Protein AF-A0A4Q2U3U6-F1 (afdb_monomer_lite)

Sequence 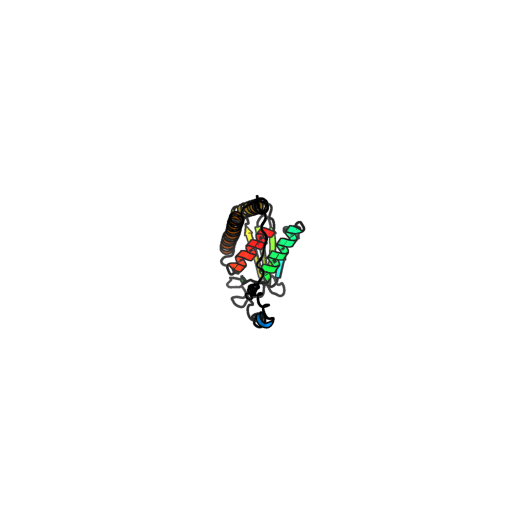(201 aa):
MRRGRAGGAGPGRGGARRSRRARRPRPLGRDALEGLTPVAGERRRLVAVTLDEGSIGRGNPDQEHERRIAIYDLVEENSFGLSGRDGPGPDGGPYRLAIGLQEGKLVFSVADEAGAPLMSHLLSLQPFRSVLKDYLMLCDTYYRAIRTASPSLIEAIDMGRRGLHDEGAALLGERLRGKVEADPGTLRRLFTLMTALHYKG

Foldseek 3Di:
DDDDDDDDDDDDDDDDPPPPDDPDPDPPDPCVCVPPDPPPAQFQAAQEEEEDCVALPDDDPVLVVLLVVLRVQLNVDWGKDFFDPPGPPPRHHDKHWYWGDDPQWIWTWIDHPVRHTDDIDTHHCVVVVVLLVVLVVLVVVLVVQVVPHDPVVNVVSVVVNVVSLQVQLVVQCVRCPNTMDIDSSSSSSVSSSVSSSVDPD

InterPro domains:
  IPR008321 Uncharacterised conserved protein UCP032146 [MF_00678] (43-200)
  IPR008321 Uncharacterised conserved protein UCP032146 [NF002769] (41-201)
  IPR008321 Uncharacterised conserved protein UCP032146 [PF06793] (44-200)

Structure (mmCIF, N/CA/C/O backbone):
data_AF-A0A4Q2U3U6-F1
#
_entry.id   AF-A0A4Q2U3U6-F1
#
loop_
_atom_site.group_PDB
_atom_site.id
_atom_site.type_symbol
_atom_site.label_atom_id
_atom_site.label_alt_id
_atom_site.label_comp_id
_atom_site.label_asym_id
_atom_site.label_entity_id
_atom_site.label_seq_id
_atom_site.pdbx_PDB_ins_code
_atom_site.Cartn_x
_atom_site.Cartn_y
_atom_site.Cartn_z
_atom_site.occupancy
_atom_site.B_iso_or_equiv
_atom_site.auth_seq_id
_atom_site.auth_comp_id
_atom_site.auth_asym_id
_atom_site.auth_atom_id
_atom_site.pdbx_PDB_model_num
ATOM 1 N N . MET A 1 1 ? 35.768 -41.443 -77.772 1.00 47.16 1 MET A N 1
ATOM 2 C CA . MET A 1 1 ? 36.007 -42.477 -76.741 1.00 47.16 1 MET A CA 1
ATOM 3 C C . MET A 1 1 ? 34.739 -42.649 -75.896 1.00 47.16 1 MET A C 1
ATOM 5 O O . MET A 1 1 ? 34.252 -41.656 -75.387 1.00 47.16 1 MET A O 1
ATOM 9 N N . ARG A 1 2 ? 34.181 -43.879 -75.894 1.00 43.81 2 ARG A N 1
ATOM 10 C CA . ARG A 1 2 ? 33.339 -44.608 -74.892 1.00 43.81 2 ARG A CA 1
ATOM 11 C C . ARG A 1 2 ? 32.534 -43.754 -73.880 1.00 43.81 2 ARG A C 1
ATOM 13 O O . ARG A 1 2 ? 33.143 -43.025 -73.119 1.00 43.81 2 ARG A O 1
ATOM 20 N N . ARG A 1 3 ? 31.189 -43.715 -73.816 1.00 45.81 3 ARG A N 1
ATOM 21 C CA . ARG A 1 3 ? 30.123 -44.733 -73.557 1.00 45.81 3 ARG A CA 1
ATOM 22 C C . ARG A 1 3 ? 30.321 -45.660 -72.334 1.00 45.81 3 ARG A C 1
ATOM 24 O O . ARG A 1 3 ? 31.205 -46.506 -72.360 1.00 45.81 3 ARG A O 1
ATOM 31 N N . GLY A 1 4 ? 29.366 -45.573 -71.391 1.00 41.19 4 GLY A N 1
ATOM 32 C CA . GLY A 1 4 ? 28.940 -46.557 -70.365 1.00 41.19 4 GLY A CA 1
ATOM 33 C C . GLY A 1 4 ? 28.106 -45.833 -69.283 1.00 41.19 4 GLY A C 1
ATOM 34 O O . GLY A 1 4 ? 28.649 -44.944 -68.648 1.00 41.19 4 GLY A O 1
ATOM 35 N N . ARG A 1 5 ? 26.762 -45.929 -69.166 1.00 47.19 5 ARG A N 1
ATOM 36 C CA . ARG A 1 5 ? 25.893 -47.047 -68.690 1.00 47.19 5 ARG A CA 1
ATOM 37 C C . ARG A 1 5 ? 26.494 -47.783 -67.481 1.00 47.19 5 ARG A C 1
ATOM 39 O O . ARG A 1 5 ? 27.665 -48.108 -67.535 1.00 47.19 5 ARG A O 1
ATOM 46 N N . ALA A 1 6 ? 25.786 -48.216 -66.440 1.00 43.44 6 ALA A N 1
ATOM 47 C CA . ALA A 1 6 ? 24.431 -48.070 -65.899 1.00 43.44 6 ALA A CA 1
ATOM 48 C C . ALA A 1 6 ? 24.395 -48.971 -64.637 1.00 43.44 6 ALA A C 1
ATOM 50 O O . ALA A 1 6 ? 25.111 -49.968 -64.610 1.00 43.44 6 ALA A O 1
ATOM 51 N N . GLY A 1 7 ? 23.481 -48.725 -63.692 1.00 35.34 7 GLY A N 1
ATOM 52 C CA . GLY A 1 7 ? 22.821 -49.817 -62.961 1.00 35.34 7 GLY A CA 1
ATOM 53 C C . GLY A 1 7 ? 23.095 -49.932 -61.460 1.00 35.34 7 GLY A C 1
ATOM 54 O O . GLY A 1 7 ? 24.236 -49.968 -61.019 1.00 35.34 7 GLY A O 1
ATOM 55 N N . GLY A 1 8 ? 22.003 -50.069 -60.699 1.00 37.50 8 GLY A N 1
ATOM 56 C CA . GLY A 1 8 ? 22.036 -50.577 -59.327 1.00 37.50 8 GLY A CA 1
ATOM 57 C C . GLY A 1 8 ? 20.954 -50.019 -58.405 1.00 37.50 8 GLY A C 1
ATOM 58 O O . GLY A 1 8 ? 21.258 -49.237 -57.514 1.00 37.50 8 GLY A O 1
ATOM 59 N N . ALA A 1 9 ? 19.701 -50.433 -58.607 1.00 40.44 9 ALA A N 1
ATOM 60 C CA . ALA A 1 9 ? 18.612 -50.266 -57.644 1.00 40.44 9 ALA A CA 1
ATOM 61 C C . ALA A 1 9 ? 18.509 -51.513 -56.744 1.00 40.44 9 ALA A C 1
ATOM 63 O O . ALA A 1 9 ? 18.629 -52.631 -57.242 1.00 40.44 9 ALA A O 1
ATOM 64 N N . GLY A 1 10 ? 18.223 -51.336 -55.450 1.00 40.88 10 GLY A N 1
ATOM 65 C CA . GLY A 1 10 ? 17.797 -52.422 -54.557 1.00 40.88 10 GLY A CA 1
ATOM 66 C C . GLY A 1 10 ? 17.692 -51.992 -53.084 1.00 40.88 10 GLY A C 1
ATOM 67 O O . GLY A 1 10 ? 18.535 -51.223 -52.636 1.00 40.88 10 GLY A O 1
ATOM 68 N N . PRO A 1 11 ? 16.660 -52.415 -52.324 1.00 48.62 11 PRO A N 1
ATOM 69 C CA . PRO A 1 11 ? 16.068 -51.593 -51.270 1.00 48.62 11 PRO A CA 1
ATOM 70 C C . PRO A 1 11 ? 16.496 -52.003 -49.850 1.00 48.62 11 PRO A C 1
ATOM 72 O O . PRO A 1 11 ? 16.298 -53.139 -49.424 1.00 48.62 11 PRO A O 1
ATOM 75 N N . GLY A 1 12 ? 17.015 -51.043 -49.082 1.00 40.75 12 GLY A N 1
ATOM 76 C CA . GLY A 1 12 ? 17.332 -51.193 -47.660 1.00 40.75 12 GLY A CA 1
ATOM 77 C C . GLY A 1 12 ? 16.214 -50.650 -46.776 1.00 40.75 12 GLY A C 1
ATOM 78 O O . GLY A 1 12 ? 16.044 -49.443 -46.632 1.00 40.75 12 GLY A O 1
ATOM 79 N N . ARG A 1 13 ? 15.434 -51.564 -46.203 1.00 44.72 13 ARG A N 1
ATOM 80 C CA . ARG A 1 13 ? 14.374 -51.317 -45.223 1.00 44.72 13 ARG A CA 1
ATOM 81 C C . ARG A 1 13 ? 14.932 -50.753 -43.911 1.00 44.72 13 ARG A C 1
ATOM 83 O O . ARG A 1 13 ? 15.988 -51.172 -43.457 1.00 44.72 13 ARG A O 1
ATOM 90 N N . GLY A 1 14 ? 14.092 -49.978 -43.224 1.00 39.34 14 GLY A N 1
ATOM 91 C CA . GLY A 1 14 ? 14.012 -50.019 -41.762 1.00 39.34 14 GLY A CA 1
ATOM 92 C C . GLY A 1 14 ? 14.624 -48.827 -41.038 1.00 39.34 14 GLY A C 1
ATOM 93 O O . GLY A 1 14 ? 15.834 -48.715 -40.897 1.00 39.34 14 GLY A O 1
ATOM 94 N N . GLY A 1 15 ? 13.761 -47.976 -40.484 1.00 37.31 15 GLY A N 1
ATOM 95 C CA . GLY A 1 15 ? 14.183 -46.998 -39.487 1.00 37.31 15 GLY A CA 1
ATOM 96 C C . GLY A 1 15 ? 13.335 -45.741 -39.467 1.00 37.31 15 GLY A C 1
ATOM 97 O O . GLY A 1 15 ? 13.864 -44.645 -39.614 1.00 37.31 15 GLY A O 1
ATOM 98 N N . ALA A 1 16 ? 12.021 -45.883 -39.272 1.00 42.53 16 ALA A N 1
ATOM 99 C CA . ALA A 1 16 ? 11.172 -44.766 -38.886 1.00 42.53 16 ALA A CA 1
ATOM 100 C C . ALA A 1 16 ? 11.722 -44.161 -37.581 1.00 42.53 16 ALA A C 1
ATOM 102 O O . ALA A 1 16 ? 11.468 -44.671 -36.487 1.00 42.53 16 ALA A O 1
ATOM 103 N N . ARG A 1 17 ? 12.503 -43.080 -37.686 1.00 44.38 17 ARG A N 1
ATOM 104 C CA . ARG A 1 17 ? 12.865 -42.249 -36.537 1.00 44.38 17 ARG A CA 1
ATOM 105 C C . ARG A 1 17 ? 11.593 -41.555 -36.083 1.00 44.38 17 ARG A C 1
ATOM 107 O O . ARG A 1 17 ? 11.204 -40.511 -36.594 1.00 44.38 17 ARG A O 1
ATOM 114 N N . ARG A 1 18 ? 10.918 -42.208 -35.136 1.00 46.69 18 ARG A N 1
ATOM 115 C CA . ARG A 1 18 ? 9.801 -41.655 -34.382 1.00 46.69 18 ARG A CA 1
ATOM 116 C C . ARG A 1 18 ? 10.226 -40.295 -33.846 1.00 46.69 18 ARG A C 1
ATOM 118 O O . ARG A 1 18 ? 11.137 -40.188 -33.026 1.00 46.69 18 ARG A O 1
ATOM 125 N N . SER A 1 19 ? 9.531 -39.276 -34.329 1.00 45.03 19 SER A N 1
ATOM 126 C CA . SER A 1 19 ? 9.405 -37.969 -33.711 1.00 45.03 19 SER A CA 1
ATOM 127 C C . SER A 1 19 ? 9.340 -38.125 -32.190 1.00 45.03 19 SER A C 1
ATOM 129 O O . SER A 1 19 ? 8.378 -38.701 -31.668 1.00 45.03 19 SER A O 1
ATOM 131 N N . ARG A 1 20 ? 10.335 -37.607 -31.465 1.00 47.03 20 ARG A N 1
ATOM 132 C CA . ARG A 1 20 ? 10.171 -37.311 -30.041 1.00 47.03 20 ARG A CA 1
ATOM 133 C C . ARG A 1 20 ? 9.167 -36.165 -29.958 1.00 47.03 20 ARG A C 1
ATOM 135 O O . ARG A 1 20 ? 9.541 -35.000 -29.957 1.00 47.03 20 ARG A O 1
ATOM 142 N N . ARG A 1 21 ? 7.874 -36.505 -29.965 1.00 45.66 21 ARG A N 1
ATOM 143 C CA . ARG A 1 21 ? 6.816 -35.585 -29.551 1.00 45.66 21 ARG A CA 1
ATOM 144 C C . ARG A 1 21 ? 7.176 -35.137 -28.141 1.00 45.66 21 ARG A C 1
ATOM 146 O O . ARG A 1 21 ? 7.268 -35.972 -27.241 1.00 45.66 21 ARG A O 1
ATOM 153 N N . ALA A 1 22 ? 7.400 -33.837 -27.978 1.00 46.62 22 ALA A N 1
ATOM 154 C CA . ALA A 1 22 ? 7.427 -33.203 -26.675 1.00 46.62 22 ALA A CA 1
ATOM 155 C C . ALA A 1 22 ? 6.190 -33.678 -25.902 1.00 46.62 22 ALA A C 1
ATOM 157 O O . ALA A 1 22 ? 5.067 -33.642 -26.419 1.00 46.62 22 ALA A O 1
ATOM 158 N N . ARG A 1 23 ? 6.412 -34.219 -24.701 1.00 44.09 23 ARG A N 1
ATOM 159 C CA . ARG A 1 23 ? 5.329 -34.607 -23.802 1.00 44.09 23 ARG A CA 1
ATOM 160 C C . ARG A 1 23 ? 4.494 -33.354 -23.563 1.00 44.09 23 ARG A C 1
ATOM 162 O O . ARG A 1 23 ? 5.003 -32.381 -23.016 1.00 44.09 23 ARG A O 1
ATOM 169 N N . ARG A 1 24 ? 3.238 -33.366 -24.017 1.00 45.91 24 ARG A N 1
ATOM 170 C CA . ARG A 1 24 ? 2.271 -32.335 -23.640 1.00 45.91 24 ARG A CA 1
ATOM 171 C C . ARG A 1 24 ? 2.235 -32.272 -22.107 1.00 45.91 24 ARG A C 1
ATOM 173 O O . ARG A 1 24 ? 2.162 -33.344 -21.495 1.00 45.91 24 ARG A O 1
ATOM 180 N N . PRO A 1 25 ? 2.299 -31.081 -21.491 1.00 44.81 25 PRO A N 1
ATOM 181 C CA . PRO A 1 25 ? 2.054 -30.965 -20.064 1.00 44.81 25 PRO A CA 1
ATOM 182 C C . PRO A 1 25 ? 0.666 -31.542 -19.774 1.00 44.81 25 PRO A C 1
ATOM 184 O O . PRO A 1 25 ? -0.286 -31.308 -20.525 1.00 44.81 25 PRO A O 1
ATOM 187 N N . ARG A 1 26 ? 0.577 -32.377 -18.733 1.00 51.03 26 ARG A N 1
ATOM 188 C CA . ARG A 1 26 ? -0.709 -32.863 -18.228 1.00 51.03 26 ARG A CA 1
ATOM 189 C C . ARG A 1 26 ? -1.553 -31.628 -17.887 1.00 51.03 26 ARG A C 1
ATOM 191 O O . ARG A 1 26 ? -1.010 -30.733 -17.240 1.00 51.03 26 ARG A O 1
ATOM 198 N N . PRO A 1 27 ? -2.828 -31.546 -18.301 1.00 44.84 27 PRO A N 1
ATOM 199 C CA . PRO A 1 27 ? -3.707 -30.537 -17.734 1.00 44.84 27 PRO A CA 1
ATOM 200 C C . PRO A 1 27 ? -3.725 -30.760 -16.220 1.00 44.84 27 PRO A C 1
ATOM 202 O O . PRO A 1 27 ? -3.918 -31.893 -15.772 1.00 44.84 27 PRO A O 1
ATOM 205 N N . LEU A 1 28 ? -3.432 -29.706 -15.456 1.00 53.84 28 LEU A N 1
ATOM 206 C CA . LEU A 1 28 ? -3.648 -29.687 -14.013 1.00 53.84 28 LEU A CA 1
ATOM 207 C C . LEU A 1 28 ? -5.103 -30.111 -13.796 1.00 53.84 28 LEU A C 1
ATOM 209 O O . LEU A 1 28 ? -6.020 -29.477 -14.322 1.00 53.84 28 LEU A O 1
ATOM 213 N N . GLY A 1 29 ? -5.292 -31.260 -13.147 1.00 38.56 29 GLY A N 1
ATOM 214 C CA . GLY A 1 29 ? -6.617 -31.772 -12.836 1.00 38.56 29 GLY A CA 1
ATOM 215 C C . GLY A 1 29 ? -7.387 -30.733 -12.031 1.00 38.56 29 GLY A C 1
ATOM 216 O O . GLY A 1 29 ? -6.798 -29.993 -11.240 1.00 38.56 29 GLY A O 1
ATOM 217 N N . ARG A 1 30 ? -8.708 -30.695 -12.230 1.00 46.75 30 ARG A N 1
ATOM 218 C CA . ARG A 1 30 ? -9.643 -29.908 -11.410 1.00 46.75 30 ARG A CA 1
ATOM 219 C C . ARG A 1 30 ? -9.499 -30.181 -9.902 1.00 46.75 30 ARG A C 1
ATOM 221 O O . ARG A 1 30 ? -9.909 -29.343 -9.113 1.00 46.75 30 ARG A O 1
ATOM 228 N N . ASP A 1 31 ? -8.827 -31.264 -9.529 1.00 43.44 31 ASP A N 1
ATOM 229 C CA . ASP A 1 31 ? -8.590 -31.693 -8.149 1.00 43.44 31 ASP A CA 1
ATOM 230 C C . ASP A 1 31 ? -7.447 -30.921 -7.450 1.00 43.44 31 ASP A C 1
ATOM 232 O O . ASP A 1 31 ? -7.249 -31.056 -6.248 1.00 43.44 31 ASP A O 1
ATOM 236 N N . ALA A 1 32 ? -6.693 -30.067 -8.160 1.00 43.53 32 ALA A N 1
ATOM 237 C CA . ALA A 1 32 ? -5.673 -29.203 -7.541 1.00 43.53 32 ALA A CA 1
ATOM 238 C C . ALA A 1 32 ? -6.260 -27.969 -6.821 1.00 43.53 32 ALA A C 1
ATOM 240 O O . ALA A 1 32 ? -5.519 -27.208 -6.204 1.00 43.53 32 ALA A O 1
ATOM 241 N N . LEU A 1 33 ? -7.579 -27.768 -6.903 1.00 43.69 33 LEU A N 1
ATOM 242 C CA . LEU A 1 33 ? -8.313 -26.698 -6.218 1.00 43.69 33 LEU A CA 1
ATOM 243 C C . LEU A 1 33 ? -9.206 -27.225 -5.081 1.00 43.69 33 LEU A C 1
ATOM 245 O O . LEU A 1 33 ? -9.844 -26.433 -4.396 1.00 43.69 33 LEU A O 1
ATOM 249 N N . GLU A 1 34 ? -9.221 -28.538 -4.829 1.00 38.94 34 GLU A N 1
ATOM 250 C CA . GLU A 1 34 ? -10.082 -29.170 -3.813 1.00 38.94 34 GLU A CA 1
ATOM 251 C C . GLU A 1 34 ? -9.547 -29.059 -2.370 1.00 38.94 34 GLU A C 1
ATOM 253 O O . GLU A 1 34 ? -10.116 -29.627 -1.443 1.00 38.94 34 GLU A O 1
ATOM 258 N N . GLY A 1 35 ? -8.473 -28.290 -2.162 1.00 36.25 35 GLY A N 1
ATOM 259 C CA . GLY A 1 35 ? -7.892 -28.008 -0.843 1.00 36.25 35 GLY A CA 1
ATOM 260 C C . GLY A 1 35 ? -7.892 -26.533 -0.436 1.00 36.25 35 GLY A C 1
ATOM 261 O O . GLY A 1 35 ? -7.399 -26.210 0.639 1.00 36.25 35 GLY A O 1
ATOM 262 N N . LEU A 1 36 ? -8.428 -25.630 -1.263 1.00 42.47 36 LEU A N 1
ATOM 263 C CA . LEU A 1 36 ? -8.538 -24.205 -0.933 1.00 42.47 36 LEU A CA 1
ATOM 264 C C . LEU A 1 36 ? -9.940 -23.900 -0.403 1.00 42.47 36 LEU A C 1
ATOM 266 O O . LEU A 1 36 ? -10.667 -23.060 -0.925 1.00 42.47 36 LEU A O 1
ATOM 270 N N . THR A 1 37 ? -10.338 -24.606 0.652 1.00 38.94 37 THR A N 1
ATOM 271 C CA . THR A 1 37 ? -11.345 -24.050 1.554 1.00 38.94 37 THR A CA 1
ATOM 272 C C . THR A 1 37 ? -10.750 -22.777 2.158 1.00 38.94 37 THR A C 1
ATOM 274 O O . THR A 1 37 ? -9.653 -22.866 2.719 1.00 38.94 37 THR A O 1
ATOM 277 N N . PRO A 1 38 ? -11.420 -21.610 2.073 1.00 41.78 38 PRO A N 1
ATOM 278 C CA . PRO A 1 38 ? -11.018 -20.442 2.843 1.00 41.78 38 PRO A CA 1
ATOM 279 C C . PRO A 1 38 ? -10.887 -20.888 4.292 1.00 41.78 38 PRO A C 1
ATOM 281 O O . PRO A 1 38 ? -11.811 -21.512 4.823 1.00 41.78 38 PRO A O 1
ATOM 284 N N . VAL A 1 39 ? -9.733 -20.641 4.908 1.00 41.09 39 VAL A N 1
ATOM 285 C CA . VAL A 1 39 ? -9.541 -20.976 6.315 1.00 41.09 39 VAL A CA 1
ATOM 286 C C . VAL A 1 39 ? -10.538 -20.124 7.096 1.00 41.09 39 VAL A C 1
ATOM 288 O O . VAL A 1 39 ? -10.369 -18.916 7.258 1.00 41.09 39 VAL A O 1
ATOM 291 N N . ALA A 1 40 ? -11.638 -20.743 7.516 1.00 40.44 40 ALA A N 1
ATOM 292 C CA . ALA A 1 40 ? -12.567 -20.155 8.457 1.00 40.44 40 ALA A CA 1
ATOM 293 C C . ALA A 1 40 ? -11.786 -19.914 9.759 1.00 40.44 40 ALA A C 1
ATOM 295 O O . ALA A 1 40 ? -11.485 -20.866 10.476 1.00 40.44 40 ALA A O 1
ATOM 296 N N . GLY A 1 41 ? -11.390 -18.664 10.028 1.00 46.19 41 GLY A N 1
ATOM 297 C CA . GLY A 1 41 ? -10.673 -18.322 11.262 1.00 46.19 41 GLY A CA 1
ATOM 298 C C . GLY A 1 41 ? -9.877 -17.013 11.283 1.00 46.19 41 GLY A C 1
ATOM 299 O O . GLY A 1 41 ? -9.676 -16.469 12.364 1.00 46.19 41 GLY A O 1
ATOM 300 N N . GLU A 1 42 ? -9.449 -16.447 10.154 1.00 64.88 42 GLU A N 1
ATOM 301 C CA . GLU A 1 42 ? -8.551 -15.278 10.201 1.00 64.88 42 GLU A CA 1
ATOM 302 C C . GLU A 1 42 ? -9.324 -13.951 10.217 1.00 64.88 42 GLU A C 1
ATOM 304 O O . GLU A 1 42 ? -9.504 -13.287 9.198 1.00 64.88 42 GLU A O 1
ATOM 309 N N . ARG A 1 43 ? -9.797 -13.542 11.405 1.00 79.50 43 ARG A N 1
ATOM 310 C CA . ARG A 1 43 ? -10.402 -12.208 11.619 1.00 79.50 43 ARG A CA 1
ATOM 311 C C . ARG A 1 43 ? -9.394 -11.070 11.431 1.00 79.50 43 ARG A C 1
ATOM 313 O O . ARG A 1 43 ? -9.784 -9.950 11.125 1.00 79.50 43 ARG A O 1
ATOM 320 N N . ARG A 1 44 ? -8.095 -11.356 11.530 1.00 88.81 44 ARG A N 1
ATOM 321 C CA . ARG A 1 44 ? -7.004 -10.388 11.368 1.00 88.81 44 ARG A CA 1
ATOM 322 C C . ARG A 1 44 ? -6.689 -10.091 9.904 1.00 88.81 44 ARG A C 1
ATOM 324 O O . ARG A 1 44 ? -5.602 -10.393 9.417 1.00 88.81 44 ARG A O 1
ATOM 331 N N . ARG A 1 45 ? -7.642 -9.483 9.203 1.00 93.81 45 ARG A N 1
ATOM 332 C CA . ARG A 1 45 ? -7.480 -9.099 7.800 1.00 93.81 45 ARG A CA 1
ATOM 333 C C . ARG A 1 45 ? -8.323 -7.895 7.406 1.00 93.81 45 ARG A C 1
ATOM 335 O O . ARG A 1 45 ? -9.321 -7.564 8.045 1.00 93.81 45 ARG A O 1
ATOM 342 N N . LEU A 1 46 ? -7.944 -7.289 6.293 1.00 96.06 46 LEU A N 1
ATOM 343 C CA . LEU A 1 46 ? -8.729 -6.336 5.529 1.00 96.06 46 LEU A CA 1
ATOM 344 C C . LEU A 1 46 ? -9.713 -7.093 4.634 1.00 96.06 46 LEU A C 1
ATOM 346 O O . LEU A 1 46 ? -9.306 -7.949 3.848 1.00 96.06 46 LEU A O 1
ATOM 350 N N . VAL A 1 47 ? -10.996 -6.746 4.734 1.00 96.62 47 VAL A N 1
ATOM 351 C CA . VAL A 1 47 ? -12.067 -7.241 3.844 1.00 96.62 47 VAL A CA 1
ATOM 352 C C . VAL A 1 47 ? -12.533 -6.193 2.840 1.00 96.62 47 VAL A C 1
ATOM 354 O O . VAL A 1 47 ? -13.198 -6.522 1.863 1.00 96.62 47 VAL A O 1
ATOM 357 N N . ALA A 1 48 ? -12.185 -4.926 3.061 1.00 97.19 48 ALA A N 1
ATOM 358 C CA . ALA A 1 48 ? -12.429 -3.855 2.109 1.00 97.19 48 ALA A CA 1
ATOM 359 C C . ALA A 1 48 ? -11.338 -2.793 2.215 1.00 97.19 48 ALA A C 1
ATOM 361 O O . ALA A 1 48 ? -10.929 -2.423 3.319 1.00 97.19 48 ALA A O 1
ATOM 362 N N . VAL A 1 49 ? -10.920 -2.275 1.061 1.00 98.00 49 VAL A N 1
ATOM 363 C CA . VAL A 1 49 ? -10.027 -1.122 0.960 1.00 98.00 49 VAL A CA 1
ATOM 364 C C . VAL A 1 49 ? -10.650 -0.110 0.009 1.00 98.00 49 VAL A C 1
ATOM 366 O O . VAL A 1 49 ? -11.012 -0.457 -1.114 1.00 98.00 49 VAL A O 1
ATOM 369 N N . THR A 1 50 ? -10.797 1.132 0.458 1.00 96.94 50 THR A N 1
ATOM 370 C CA . THR A 1 50 ? -11.384 2.226 -0.326 1.00 96.94 50 THR A CA 1
ATOM 371 C C . THR A 1 50 ? -10.448 3.422 -0.367 1.00 96.94 50 THR A C 1
ATOM 373 O O . THR A 1 50 ? -9.703 3.673 0.581 1.00 96.94 50 THR A O 1
ATOM 376 N N . LEU A 1 51 ? -10.514 4.189 -1.452 1.00 95.81 51 LEU A N 1
ATOM 377 C CA . LEU A 1 51 ? -9.799 5.453 -1.595 1.00 95.81 51 LEU A CA 1
ATOM 378 C C . LEU A 1 51 ? -10.788 6.606 -1.443 1.00 95.81 51 LEU A C 1
ATOM 380 O O . LEU A 1 51 ? -11.872 6.571 -2.021 1.00 95.81 51 LEU A O 1
ATOM 384 N N . ASP A 1 52 ? -10.418 7.624 -0.676 1.00 92.44 52 ASP A N 1
ATOM 385 C CA . ASP A 1 52 ? -11.180 8.864 -0.595 1.00 92.44 52 ASP A CA 1
ATOM 386 C C . ASP A 1 52 ? -10.981 9.682 -1.881 1.00 92.44 52 ASP A C 1
ATOM 388 O O . ASP A 1 52 ? -9.974 10.374 -2.059 1.00 92.44 52 ASP A O 1
ATOM 392 N N . GLU A 1 53 ? -11.955 9.591 -2.792 1.00 84.81 53 GLU A N 1
ATOM 393 C CA . GLU A 1 53 ? -11.949 10.322 -4.066 1.00 84.81 53 GLU A CA 1
ATOM 394 C C . GLU A 1 53 ? -11.834 11.841 -3.870 1.00 84.81 53 GLU A C 1
ATOM 396 O O . GLU A 1 53 ? -11.242 12.514 -4.717 1.00 84.81 53 GLU A O 1
ATOM 401 N N . GLY A 1 54 ? -12.364 12.378 -2.762 1.00 86.31 54 GLY A N 1
ATOM 402 C CA . GLY A 1 54 ? -12.355 13.811 -2.475 1.00 86.31 54 GLY A CA 1
ATOM 403 C C . GLY A 1 54 ? -10.953 14.360 -2.216 1.00 86.31 54 GLY A C 1
ATOM 404 O O . GLY A 1 54 ? -10.666 15.497 -2.589 1.00 86.31 54 GLY A O 1
ATOM 405 N N . SER A 1 55 ? -10.068 13.551 -1.629 1.00 88.56 55 SER A N 1
ATOM 406 C CA . SER A 1 55 ? -8.691 13.954 -1.335 1.00 88.56 55 SER A CA 1
ATOM 407 C C . SER A 1 55 ? -7.649 13.442 -2.326 1.00 88.56 55 SER A C 1
ATOM 409 O O . SER A 1 55 ? -6.662 14.130 -2.584 1.00 88.56 55 SER A O 1
ATOM 411 N N . ILE A 1 56 ? -7.835 12.244 -2.883 1.00 88.19 56 ILE A N 1
ATOM 412 C CA . ILE A 1 56 ? -6.862 11.617 -3.793 1.00 88.19 56 ILE A CA 1
ATOM 413 C C . ILE A 1 56 ? -7.062 12.081 -5.243 1.00 88.19 56 ILE A C 1
ATOM 415 O O . ILE A 1 56 ? -6.109 12.095 -6.027 1.00 88.19 56 ILE A O 1
ATOM 419 N N . GLY A 1 57 ? -8.281 12.494 -5.600 1.00 84.25 57 GLY A N 1
ATOM 420 C CA . GLY A 1 57 ? -8.648 12.841 -6.966 1.00 84.25 57 GLY A CA 1
ATOM 421 C C . GLY A 1 57 ? -8.705 11.622 -7.896 1.00 84.25 57 GLY A C 1
ATOM 422 O O . GLY A 1 57 ? -8.107 10.564 -7.656 1.00 84.25 57 GLY A O 1
ATOM 423 N N . ARG A 1 58 ? -9.438 11.769 -9.001 1.00 84.56 58 ARG A N 1
ATOM 424 C CA . ARG A 1 58 ? -9.540 10.721 -10.024 1.00 84.56 58 ARG A CA 1
ATOM 425 C C . ARG A 1 58 ? -8.288 10.682 -10.892 1.00 84.56 58 ARG A C 1
ATOM 427 O O . ARG A 1 58 ? -7.853 11.715 -11.402 1.00 84.56 58 ARG A O 1
ATOM 434 N N . GLY A 1 59 ? -7.734 9.488 -11.060 1.00 85.31 59 GLY A N 1
ATOM 435 C CA . GLY A 1 59 ? -6.658 9.225 -11.998 1.00 85.31 59 GLY A CA 1
ATOM 436 C C . GLY A 1 59 ? -7.158 9.072 -13.435 1.00 85.31 59 GLY A C 1
ATOM 437 O O . GLY A 1 59 ? -8.357 9.076 -13.721 1.00 85.31 59 GLY A O 1
ATOM 438 N N . ASN A 1 60 ? -6.214 8.921 -14.361 1.00 89.25 60 ASN A N 1
ATOM 439 C CA . ASN A 1 60 ? -6.523 8.468 -15.719 1.00 89.25 60 ASN A CA 1
ATOM 440 C C . ASN A 1 60 ? -6.911 6.961 -15.720 1.00 89.25 60 ASN A C 1
ATOM 442 O O . ASN A 1 60 ? -6.759 6.294 -14.694 1.00 89.25 60 ASN A O 1
ATOM 446 N N . PRO A 1 61 ? -7.401 6.392 -16.840 1.00 92.25 61 PRO A N 1
ATOM 447 C CA . PRO A 1 61 ? -7.837 4.992 -16.882 1.00 92.25 61 PRO A CA 1
ATOM 448 C C . PRO A 1 61 ? -6.784 3.969 -16.434 1.00 92.25 61 PRO A C 1
ATOM 450 O O . PRO A 1 61 ? -7.138 3.004 -15.757 1.00 92.25 61 PRO A O 1
ATOM 453 N N . ASP A 1 62 ? -5.511 4.195 -16.764 1.00 88.44 62 ASP A N 1
ATOM 454 C CA . ASP A 1 62 ? -4.409 3.309 -16.378 1.00 88.44 62 ASP A CA 1
ATOM 455 C C . ASP A 1 62 ? -4.153 3.391 -14.868 1.00 88.44 62 ASP A C 1
ATOM 457 O O . ASP A 1 62 ? -4.053 2.369 -14.195 1.00 88.44 62 ASP A O 1
ATOM 461 N N . GLN A 1 63 ? -4.172 4.597 -14.296 1.00 89.75 63 GLN A N 1
ATOM 462 C CA . GLN A 1 63 ? -4.020 4.811 -12.853 1.00 89.75 63 GLN A CA 1
ATOM 463 C C . GLN A 1 63 ? -5.161 4.168 -12.057 1.00 89.75 63 GLN A C 1
ATOM 465 O O . GLN A 1 63 ? -4.928 3.510 -11.045 1.00 89.75 63 GLN A O 1
ATOM 470 N N . GLU A 1 64 ? -6.403 4.312 -12.517 1.00 93.50 64 GLU A N 1
ATOM 471 C CA . GLU A 1 64 ? -7.560 3.663 -11.889 1.00 93.50 64 GLU A CA 1
ATOM 472 C C . GLU A 1 64 ? -7.533 2.140 -12.067 1.00 93.50 64 GLU A C 1
ATOM 474 O O . GLU A 1 64 ? -8.070 1.389 -11.249 1.00 93.50 64 GLU A O 1
ATOM 479 N N . HIS A 1 65 ? -6.909 1.641 -13.133 1.00 94.00 65 HIS A N 1
ATOM 480 C CA . HIS A 1 65 ? -6.658 0.217 -13.293 1.00 94.00 65 HIS A CA 1
ATOM 481 C C . HIS A 1 65 ? -5.616 -0.295 -12.292 1.00 94.00 65 HIS A C 1
ATOM 483 O O . HIS A 1 65 ? -5.896 -1.263 -11.586 1.00 94.00 65 HIS A O 1
ATOM 489 N N . GLU A 1 66 ? -4.483 0.392 -12.151 1.00 93.00 66 GLU A N 1
ATOM 490 C CA . GLU A 1 66 ? -3.436 0.047 -11.184 1.00 93.00 66 GLU A CA 1
ATOM 491 C C . GLU A 1 66 ? -3.941 0.102 -9.735 1.00 93.00 66 GLU A C 1
ATOM 493 O O . GLU A 1 66 ? -3.682 -0.819 -8.960 1.00 93.00 66 GLU A O 1
ATOM 498 N N . ARG A 1 67 ? -4.730 1.126 -9.374 1.00 95.94 67 ARG A N 1
ATOM 499 C CA . ARG A 1 67 ? -5.374 1.235 -8.051 1.00 95.94 67 ARG A CA 1
ATOM 500 C C . ARG A 1 67 ? -6.280 0.038 -7.766 1.00 95.94 67 ARG A C 1
ATOM 502 O O . ARG A 1 67 ? -6.213 -0.528 -6.678 1.00 95.94 67 ARG A O 1
ATOM 509 N N . ARG A 1 68 ? -7.101 -0.378 -8.739 1.00 96.50 68 ARG A N 1
ATOM 510 C CA . ARG A 1 68 ? -7.987 -1.547 -8.596 1.00 96.50 68 ARG A CA 1
ATOM 511 C C . ARG A 1 68 ? -7.210 -2.847 -8.426 1.00 96.50 68 ARG A C 1
ATOM 513 O O . ARG A 1 68 ? -7.594 -3.641 -7.575 1.00 96.50 68 ARG A O 1
ATOM 520 N N . ILE A 1 69 ? -6.136 -3.048 -9.192 1.00 97.38 69 ILE A N 1
ATOM 521 C CA . ILE A 1 69 ? -5.265 -4.224 -9.046 1.00 97.38 69 ILE A CA 1
ATOM 522 C C . ILE A 1 69 ? -4.647 -4.242 -7.646 1.00 97.38 69 ILE A C 1
ATOM 524 O O . ILE A 1 69 ? -4.789 -5.226 -6.931 1.00 97.38 69 ILE A O 1
ATOM 528 N N . ALA A 1 70 ? -4.052 -3.130 -7.209 1.00 97.25 70 ALA A N 1
ATOM 529 C CA . ALA A 1 70 ? -3.409 -3.056 -5.900 1.00 97.25 70 ALA A CA 1
ATOM 530 C C . ALA A 1 70 ? -4.393 -3.261 -4.731 1.00 97.25 70 ALA A C 1
ATOM 532 O O . ALA A 1 70 ? -4.043 -3.894 -3.738 1.00 97.25 70 ALA A O 1
ATOM 533 N N . ILE A 1 71 ? -5.627 -2.750 -4.842 1.00 98.12 71 ILE A N 1
ATOM 534 C CA . ILE A 1 71 ? -6.695 -2.997 -3.859 1.00 98.12 71 ILE A CA 1
ATOM 535 C C . ILE A 1 71 ? -7.105 -4.469 -3.854 1.00 98.12 71 ILE A C 1
ATOM 537 O O . ILE A 1 71 ? -7.245 -5.047 -2.778 1.00 98.12 71 ILE A O 1
ATOM 541 N N . TYR A 1 72 ? -7.301 -5.065 -5.032 1.00 98.00 72 TYR A N 1
ATOM 542 C CA . TYR A 1 72 ? -7.685 -6.468 -5.151 1.00 98.00 72 TYR A CA 1
ATOM 543 C C . TYR A 1 72 ? -6.627 -7.379 -4.525 1.00 98.00 72 TYR A C 1
ATOM 545 O O . TYR A 1 72 ? -6.954 -8.147 -3.625 1.00 98.00 72 TYR A O 1
ATOM 553 N N . ASP A 1 73 ? -5.360 -7.208 -4.905 1.00 97.62 73 ASP A N 1
ATOM 554 C CA . ASP A 1 73 ? -4.245 -8.003 -4.384 1.00 97.62 73 ASP A CA 1
ATOM 555 C C . ASP A 1 73 ? -4.118 -7.879 -2.857 1.00 97.62 73 ASP A C 1
ATOM 557 O O . ASP A 1 73 ? -3.838 -8.860 -2.168 1.00 97.62 73 ASP A O 1
ATOM 561 N N . LEU A 1 74 ? -4.343 -6.676 -2.313 1.00 97.81 74 LEU A N 1
ATOM 562 C CA . LEU A 1 74 ? -4.322 -6.420 -0.873 1.00 97.81 74 LEU A CA 1
ATOM 563 C C . LEU A 1 74 ? -5.488 -7.083 -0.135 1.00 97.81 74 LEU A C 1
ATOM 565 O O . LEU A 1 74 ? -5.286 -7.629 0.944 1.00 97.81 74 LEU A O 1
ATOM 569 N N . VAL A 1 75 ? -6.709 -7.026 -0.666 1.00 97.25 75 VAL A N 1
ATOM 570 C CA . 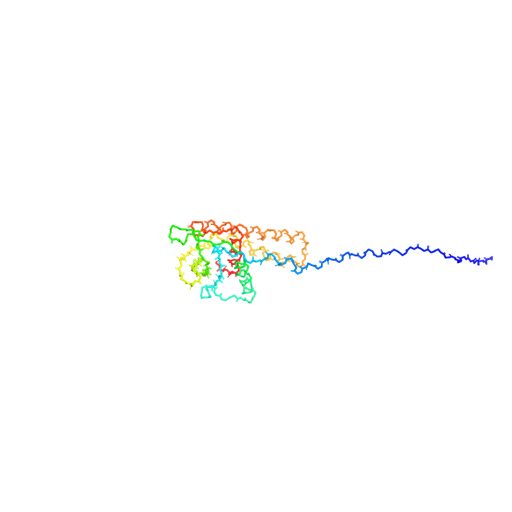VAL A 1 75 ? -7.875 -7.653 -0.021 1.00 97.25 75 VAL A CA 1
ATOM 571 C C . VAL A 1 75 ? -7.797 -9.179 -0.105 1.00 97.25 75 VAL A C 1
ATOM 573 O O . VAL A 1 75 ? -8.164 -9.857 0.860 1.00 97.25 75 VAL A O 1
ATOM 576 N N . GLU A 1 76 ? -7.299 -9.710 -1.221 1.00 96.56 76 GLU A N 1
ATOM 577 C CA . GLU A 1 76 ? -7.178 -11.148 -1.463 1.00 96.56 76 GLU A CA 1
ATOM 578 C C . GLU A 1 76 ? -6.179 -11.804 -0.501 1.00 96.56 76 GLU A C 1
ATOM 580 O O . GLU A 1 76 ? -6.484 -12.838 0.089 1.00 96.56 76 GLU A O 1
ATOM 585 N N . GLU A 1 77 ? -5.018 -11.178 -0.279 1.00 95.44 77 GLU A N 1
ATOM 586 C CA . GLU A 1 77 ? -3.949 -11.757 0.537 1.00 95.44 77 GLU A CA 1
ATOM 587 C C . GLU A 1 77 ? -3.347 -10.720 1.492 1.00 95.44 77 GLU A C 1
ATOM 589 O O . GLU A 1 77 ? -2.484 -9.918 1.122 1.00 95.44 77 GLU A O 1
ATOM 594 N N . ASN A 1 78 ? -3.803 -10.749 2.747 1.00 96.12 78 ASN A N 1
ATOM 595 C CA . ASN A 1 78 ? -3.239 -9.940 3.820 1.00 96.12 78 ASN A CA 1
ATOM 596 C C . ASN A 1 78 ? -3.435 -10.566 5.208 1.00 96.12 78 ASN A C 1
ATOM 598 O O . ASN A 1 78 ? -4.440 -11.227 5.462 1.00 96.12 78 ASN A O 1
ATOM 602 N N . SER A 1 79 ? -2.517 -10.253 6.119 1.00 94.06 79 SER A N 1
ATOM 603 C CA . SER A 1 79 ? -2.696 -10.340 7.565 1.00 94.06 79 SER A CA 1
ATOM 604 C C . SER A 1 79 ? -2.555 -8.932 8.145 1.00 94.06 79 SER A C 1
ATOM 606 O O . SER A 1 79 ? -1.490 -8.312 8.076 1.00 94.06 79 SER A O 1
ATOM 608 N N . PHE A 1 80 ? -3.642 -8.425 8.723 1.00 93.06 80 PHE A N 1
ATOM 609 C CA . PHE A 1 80 ? -3.762 -7.061 9.229 1.00 93.06 80 PHE A CA 1
ATOM 610 C C . PHE A 1 80 ? -4.510 -7.044 10.562 1.00 93.06 80 PHE A C 1
ATOM 612 O O . PHE A 1 80 ? -5.655 -7.483 10.656 1.00 93.06 80 PHE A O 1
ATOM 619 N N . GLY A 1 81 ? -3.892 -6.478 11.592 1.00 90.44 81 GLY A N 1
ATOM 620 C CA . GLY A 1 81 ? -4.518 -6.252 12.889 1.00 90.44 81 GLY A CA 1
ATOM 621 C C . GLY A 1 81 ? -4.141 -4.908 13.489 1.00 90.44 81 GLY A C 1
ATOM 622 O O . GLY A 1 81 ? -3.237 -4.223 13.014 1.00 90.44 81 GLY A O 1
ATOM 623 N N . LEU A 1 82 ? -4.846 -4.528 14.550 1.00 89.25 82 LEU A N 1
ATOM 624 C CA . LEU A 1 82 ? -4.593 -3.290 15.283 1.00 89.25 82 LEU A CA 1
ATOM 625 C C . LEU A 1 82 ? -3.788 -3.579 16.551 1.00 89.25 82 LEU A C 1
ATOM 627 O O . LEU A 1 82 ? -4.161 -4.452 17.333 1.00 89.25 82 LEU A O 1
ATOM 631 N N . SER A 1 83 ? -2.700 -2.837 16.763 1.00 78.12 83 SER A N 1
ATOM 632 C CA . SER A 1 83 ? -1.876 -2.921 17.975 1.00 78.12 83 SER A CA 1
ATOM 633 C C . SER A 1 83 ? -2.367 -1.880 18.985 1.00 78.12 83 SER A C 1
ATOM 635 O O . SER A 1 83 ? -2.224 -0.682 18.760 1.00 78.12 83 SER A O 1
ATOM 637 N N . GLY A 1 84 ? -2.950 -2.301 20.110 1.00 65.81 84 GLY A N 1
ATOM 638 C CA . GLY A 1 84 ? -3.358 -1.373 21.171 1.00 65.81 84 GLY A CA 1
ATOM 639 C C . GLY A 1 84 ? -3.947 -2.064 22.401 1.00 65.81 84 GLY A C 1
ATOM 640 O O . GLY A 1 84 ? -4.539 -3.131 22.280 1.00 65.81 84 GLY A O 1
ATOM 641 N N . ARG A 1 85 ? -3.803 -1.434 23.580 1.00 52.12 85 ARG A N 1
ATOM 642 C CA . ARG A 1 85 ? -4.443 -1.863 24.846 1.00 52.12 85 ARG A CA 1
ATOM 643 C C . ARG A 1 85 ? -5.975 -1.797 24.799 1.00 52.12 85 ARG A C 1
ATOM 645 O O . ARG A 1 85 ? -6.614 -2.600 25.463 1.00 52.12 85 ARG A O 1
ATOM 652 N N . ASP A 1 86 ? -6.517 -0.874 24.003 1.00 50.97 86 ASP A N 1
ATOM 653 C CA . ASP A 1 86 ? -7.958 -0.605 23.863 1.00 50.97 86 ASP A CA 1
ATOM 654 C C . ASP A 1 86 ? -8.503 -0.974 22.467 1.00 50.97 86 ASP A C 1
ATOM 656 O O . ASP A 1 86 ? -9.675 -0.756 22.167 1.00 50.97 86 ASP A O 1
ATOM 66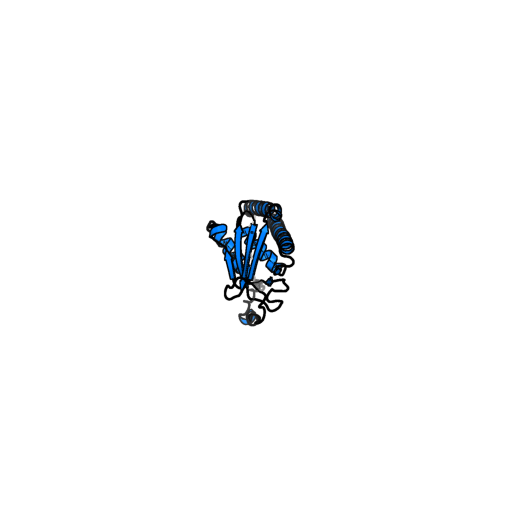0 N N . GLY A 1 87 ? -7.651 -1.514 21.585 1.00 60.97 87 GLY A N 1
ATOM 661 C CA . GLY A 1 87 ? -8.102 -2.118 20.330 1.00 60.97 87 GLY A CA 1
ATOM 662 C C . GLY A 1 87 ? -8.771 -3.469 20.605 1.00 60.97 87 GLY A C 1
ATOM 663 O O . GLY A 1 87 ? -8.569 -4.032 21.680 1.00 60.97 87 GLY A O 1
ATOM 664 N N . PRO A 1 88 ? -9.509 -4.057 19.646 1.00 63.06 88 PRO A N 1
ATOM 665 C CA . PRO A 1 88 ? -10.201 -5.338 19.845 1.00 63.06 88 PRO A CA 1
ATOM 666 C C . PRO A 1 88 ? -9.267 -6.538 20.123 1.00 63.06 88 PRO A C 1
ATOM 668 O O . PRO A 1 88 ? -9.735 -7.666 20.251 1.00 63.06 88 PRO A O 1
ATOM 671 N N . GLY A 1 89 ? -7.956 -6.304 20.247 1.00 60.38 89 GLY A N 1
ATOM 672 C CA . GLY A 1 89 ? -6.974 -7.301 20.630 1.00 60.38 89 GLY A CA 1
ATOM 673 C C . GLY A 1 89 ? -6.685 -8.306 19.513 1.00 60.38 89 GLY A C 1
ATOM 674 O O . GLY A 1 89 ? -7.012 -8.065 18.347 1.00 60.38 89 GLY A O 1
ATOM 675 N N . PRO A 1 90 ? -6.045 -9.436 19.850 1.00 54.91 90 PRO A N 1
ATOM 676 C CA . PRO A 1 90 ? -5.644 -10.451 18.879 1.00 54.91 90 PRO A CA 1
ATOM 677 C C . PRO A 1 90 ? -6.816 -11.101 18.122 1.00 54.91 90 PRO A C 1
ATOM 679 O O . PRO A 1 90 ? -6.598 -11.563 17.007 1.00 54.91 90 PRO A O 1
ATOM 682 N N . ASP A 1 91 ? -8.040 -11.050 18.661 1.00 66.25 91 ASP A N 1
ATOM 683 C CA . ASP A 1 91 ? -9.256 -11.632 18.060 1.00 66.25 91 ASP A CA 1
ATOM 684 C C . ASP A 1 91 ? -10.114 -10.613 17.281 1.00 66.25 91 ASP A C 1
ATOM 686 O O . ASP A 1 91 ? -11.258 -10.889 16.893 1.00 66.25 91 ASP A O 1
ATOM 690 N N . GLY A 1 92 ? -9.582 -9.405 17.085 1.00 77.81 92 GLY A N 1
ATOM 691 C CA . GLY A 1 92 ? -10.255 -8.329 16.374 1.00 77.81 92 GLY A CA 1
ATOM 692 C C . GLY A 1 92 ? -10.354 -8.532 14.860 1.00 77.81 92 GLY A C 1
ATOM 693 O O . GLY A 1 92 ? -9.631 -9.325 14.257 1.00 77.81 92 GLY A O 1
ATOM 694 N N . GLY A 1 93 ? -11.254 -7.753 14.258 1.00 85.56 93 GLY A N 1
ATOM 695 C CA . GLY A 1 93 ? -11.528 -7.746 12.822 1.00 85.56 93 GLY A CA 1
ATOM 696 C C . GLY A 1 93 ? -12.669 -8.693 12.409 1.00 85.56 93 GLY A C 1
ATOM 697 O O . GLY A 1 93 ? -13.362 -9.237 13.275 1.00 85.56 93 GLY A O 1
ATOM 698 N N . PRO A 1 94 ? -12.908 -8.884 11.099 1.00 93.25 94 PRO A N 1
ATOM 699 C CA . PRO A 1 94 ? -12.202 -8.257 9.982 1.00 93.25 94 PRO A CA 1
ATOM 700 C C . PRO A 1 94 ? -12.389 -6.741 9.916 1.00 93.25 94 PRO A C 1
ATOM 702 O O . PR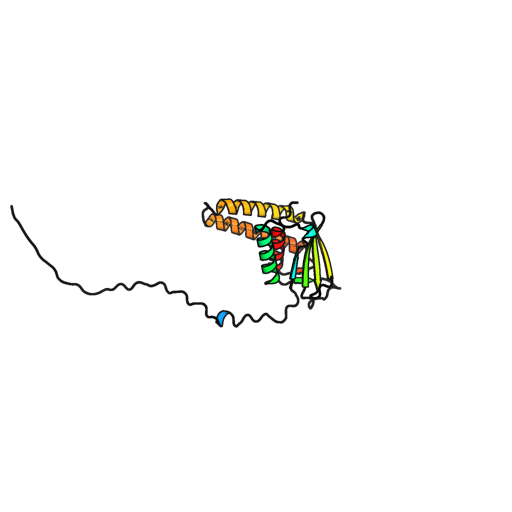O A 1 94 ? -13.290 -6.172 10.533 1.00 93.25 94 PRO A O 1
ATOM 705 N N . TYR A 1 95 ? -11.498 -6.085 9.180 1.00 94.06 95 TYR A N 1
ATOM 706 C CA . TYR A 1 95 ? -11.393 -4.633 9.141 1.00 94.06 95 TYR A CA 1
ATOM 707 C C . TYR A 1 95 ? -11.666 -4.067 7.752 1.00 94.06 95 TYR A C 1
ATOM 709 O O . TYR A 1 95 ? -11.421 -4.698 6.719 1.00 94.06 95 TYR A O 1
ATOM 717 N N . ARG A 1 96 ? -12.113 -2.817 7.733 1.00 96.88 96 ARG A N 1
ATOM 718 C CA . ARG A 1 96 ? -12.194 -1.984 6.535 1.00 96.88 96 ARG A CA 1
ATOM 719 C C . ARG A 1 96 ? -11.145 -0.887 6.630 1.00 96.88 96 ARG A C 1
ATOM 721 O O . ARG A 1 96 ? -11.013 -0.258 7.677 1.00 96.88 96 ARG A O 1
ATOM 728 N N . LEU A 1 97 ? -10.421 -0.645 5.542 1.00 97.50 97 LEU A N 1
ATOM 729 C CA . LEU A 1 97 ? -9.423 0.416 5.447 1.00 97.50 97 LEU A CA 1
ATOM 730 C C . LEU A 1 97 ? -9.862 1.465 4.424 1.00 97.50 97 LEU A C 1
ATOM 732 O O . LEU A 1 97 ? -10.058 1.160 3.253 1.00 97.50 97 LEU A O 1
ATOM 736 N N . ALA A 1 98 ? -9.951 2.716 4.852 1.00 97.12 98 ALA A N 1
ATOM 737 C CA . ALA A 1 98 ? -10.066 3.867 3.974 1.00 97.12 98 ALA A CA 1
ATOM 738 C C . ALA A 1 98 ? -8.730 4.619 3.936 1.00 97.12 98 ALA A C 1
ATOM 740 O O . ALA A 1 98 ? -8.181 4.977 4.982 1.00 97.12 98 ALA A O 1
ATOM 741 N N . ILE A 1 99 ? -8.219 4.863 2.729 1.00 96.44 99 ILE A N 1
ATOM 742 C CA . ILE A 1 99 ? -7.007 5.649 2.489 1.00 96.44 99 ILE A CA 1
ATOM 743 C C . ILE A 1 99 ? -7.399 6.998 1.893 1.00 96.44 99 ILE A C 1
ATOM 745 O O . ILE A 1 99 ? -8.136 7.055 0.913 1.00 96.44 99 ILE A O 1
ATOM 749 N N . GLY A 1 100 ? -6.872 8.078 2.462 1.00 95.06 100 GLY A N 1
ATOM 750 C CA . GLY A 1 100 ? -7.029 9.439 1.947 1.00 95.06 100 GLY A CA 1
ATOM 751 C C . GLY A 1 100 ? -5.716 10.215 1.955 1.00 95.06 100 GLY A C 1
ATOM 752 O O . GLY A 1 100 ? -4.681 9.711 2.399 1.00 95.06 100 GLY A O 1
ATOM 753 N N . LEU A 1 101 ? -5.758 11.460 1.488 1.00 92.56 101 LEU A N 1
ATOM 754 C CA . LEU A 1 101 ? -4.630 12.391 1.528 1.00 92.56 101 LEU A CA 1
ATOM 755 C C . LEU A 1 101 ? -5.009 13.694 2.240 1.00 92.56 101 LEU A C 1
ATOM 757 O O . LEU A 1 101 ? -6.052 14.284 1.998 1.00 92.56 101 LEU A O 1
ATOM 761 N N . GLN A 1 102 ? -4.131 14.187 3.106 1.00 92.00 102 GLN A N 1
ATOM 762 C CA . GLN A 1 102 ? -4.317 15.473 3.770 1.00 92.00 102 GLN A CA 1
ATOM 763 C C . GLN A 1 102 ? -2.963 16.146 3.968 1.00 92.00 102 GLN A C 1
ATOM 765 O O . GLN A 1 102 ? -2.119 15.628 4.694 1.00 92.00 102 GLN A O 1
ATOM 770 N N . GLU A 1 103 ? -2.741 17.293 3.319 1.00 87.69 103 GLU A N 1
ATOM 771 C CA . GLU A 1 103 ? -1.527 18.115 3.497 1.00 87.69 103 GLU A CA 1
ATOM 772 C C . GLU A 1 103 ? -0.214 17.311 3.355 1.00 87.69 103 GLU A C 1
ATOM 774 O O . GLU A 1 103 ? 0.697 17.401 4.181 1.00 87.69 103 GLU A O 1
ATOM 779 N N . GLY A 1 104 ? -0.125 16.454 2.330 1.00 85.50 104 GLY A N 1
ATOM 780 C CA . GLY A 1 104 ? 1.046 15.594 2.107 1.00 85.50 104 GLY A CA 1
ATOM 781 C C . GLY A 1 104 ? 1.206 14.457 3.126 1.00 85.50 104 GLY A C 1
ATOM 782 O O . GLY A 1 104 ? 2.298 13.905 3.288 1.00 85.50 104 GLY A O 1
ATOM 783 N N . LYS A 1 105 ? 0.132 14.097 3.831 1.00 92.62 105 LYS A N 1
ATOM 784 C CA . LYS A 1 105 ? 0.054 12.939 4.726 1.00 92.62 105 LYS A CA 1
ATOM 785 C C . LYS A 1 105 ? -0.972 11.953 4.183 1.00 92.62 105 LYS A C 1
ATOM 787 O O . LYS A 1 105 ? -2.026 12.359 3.704 1.00 92.62 105 LYS A O 1
ATOM 792 N N . LEU A 1 106 ? -0.679 10.665 4.298 1.00 93.81 106 LEU A N 1
ATOM 793 C CA . LEU A 1 106 ? -1.671 9.615 4.120 1.00 93.81 106 LEU A CA 1
ATOM 794 C C . LEU A 1 106 ? -2.558 9.540 5.349 1.00 93.81 106 LEU A C 1
ATOM 796 O O . LEU A 1 106 ? -2.062 9.428 6.471 1.00 93.81 106 LEU A O 1
ATOM 800 N N . VAL A 1 107 ? -3.860 9.574 5.113 1.00 94.88 107 VAL A N 1
ATOM 801 C CA . VAL A 1 107 ? -4.880 9.284 6.112 1.00 94.88 107 VAL A CA 1
ATOM 802 C C . VAL A 1 107 ? -5.163 7.789 6.045 1.00 94.88 107 VAL A C 1
ATOM 804 O O . VAL A 1 107 ? -5.532 7.279 4.992 1.00 94.88 107 VAL A O 1
ATOM 807 N N . PHE A 1 108 ? -4.965 7.094 7.157 1.00 94.38 108 PHE A N 1
ATOM 808 C CA . PHE A 1 108 ? -5.148 5.655 7.304 1.00 94.38 108 PHE A CA 1
ATOM 809 C C . PHE A 1 108 ? -6.292 5.416 8.289 1.00 94.38 108 PHE A C 1
ATOM 811 O O . PHE A 1 108 ? -6.075 5.415 9.501 1.00 94.38 108 PHE A O 1
ATOM 818 N N . SER A 1 109 ? -7.515 5.287 7.783 1.00 95.31 109 SER A N 1
ATOM 819 C CA . SER A 1 109 ? -8.724 5.160 8.601 1.00 95.31 109 SER A CA 1
ATOM 820 C C . SER A 1 109 ? -9.185 3.711 8.634 1.00 95.31 109 SER A C 1
ATOM 822 O O . SER A 1 109 ? -9.526 3.145 7.599 1.00 95.31 109 SER A O 1
ATOM 824 N N . VAL A 1 110 ? -9.197 3.113 9.822 1.00 94.31 110 VAL A N 1
ATOM 825 C CA . VAL A 1 110 ? -9.599 1.721 10.030 1.00 94.31 110 VAL A CA 1
ATOM 826 C C . VAL A 1 110 ? -10.951 1.681 10.728 1.00 94.31 110 VAL A C 1
ATOM 828 O O . VAL A 1 110 ? -11.162 2.356 11.738 1.00 94.31 110 VAL A O 1
ATOM 831 N N . ALA A 1 111 ? -11.850 0.867 10.194 1.00 94.00 111 ALA A N 1
ATOM 832 C CA . ALA A 1 111 ? -13.162 0.577 10.748 1.00 94.00 111 ALA A CA 1
ATOM 833 C C . ALA A 1 111 ? -13.346 -0.935 10.930 1.00 94.00 111 ALA A C 1
ATOM 835 O O . ALA A 1 111 ? -12.607 -1.737 10.348 1.00 94.00 111 ALA A O 1
ATOM 836 N N . ASP A 1 112 ? -14.324 -1.326 11.740 1.00 92.50 112 ASP A N 1
ATOM 837 C CA . ASP A 1 112 ? -14.752 -2.719 11.829 1.00 92.50 112 ASP A CA 1
ATOM 838 C C . ASP A 1 112 ? -15.522 -3.162 10.567 1.00 92.50 112 ASP A C 1
ATOM 840 O O . ASP A 1 112 ? -15.733 -2.399 9.617 1.00 92.50 112 ASP A O 1
ATOM 844 N N . GLU A 1 113 ? -15.948 -4.423 10.546 1.00 91.81 113 GLU A N 1
ATOM 845 C CA . GLU A 1 113 ? -16.714 -5.002 9.442 1.00 91.81 113 GLU A CA 1
ATOM 846 C C . GLU A 1 113 ? -18.042 -4.273 9.168 1.00 91.81 113 GLU A C 1
ATOM 848 O O . GLU A 1 113 ? -18.452 -4.157 8.005 1.00 91.81 113 GLU A O 1
ATOM 853 N N . ALA A 1 114 ? -18.683 -3.736 10.212 1.00 91.12 114 ALA A N 1
ATOM 854 C CA . ALA A 1 114 ? -19.925 -2.971 10.127 1.00 91.12 114 ALA A CA 1
ATOM 855 C C . ALA A 1 114 ? -19.701 -1.512 9.684 1.00 91.12 114 ALA A C 1
ATOM 857 O O . ALA A 1 114 ? -20.663 -0.811 9.368 1.00 91.12 114 ALA A O 1
ATOM 858 N N . GLY A 1 115 ? -18.445 -1.063 9.607 1.00 90.69 115 GLY A N 1
ATOM 859 C CA . GLY A 1 115 ? -18.067 0.295 9.227 1.00 90.69 115 GLY A CA 1
ATOM 860 C C . GLY A 1 115 ? -17.967 1.266 10.404 1.00 90.69 115 GLY A C 1
ATOM 861 O O . GLY A 1 115 ? -17.790 2.463 10.173 1.00 90.69 115 GLY A O 1
ATOM 862 N N . ALA A 1 116 ? -18.043 0.789 11.650 1.00 92.31 116 ALA A N 1
ATOM 863 C CA . ALA A 1 116 ? -17.815 1.632 12.814 1.00 92.31 116 ALA A CA 1
ATOM 864 C C . ALA A 1 116 ? -16.326 2.022 12.887 1.00 92.31 116 ALA A C 1
ATOM 866 O O . ALA A 1 116 ? -15.456 1.146 12.825 1.00 92.31 116 ALA A O 1
ATOM 867 N N . PRO A 1 117 ? -15.998 3.321 12.998 1.00 92.88 117 PRO A N 1
ATOM 868 C CA . PRO A 1 117 ? -14.614 3.773 13.015 1.00 92.88 117 PRO A CA 1
ATOM 869 C C . PRO A 1 117 ? -13.903 3.278 14.277 1.00 92.88 117 PRO A C 1
ATOM 871 O O . PRO A 1 117 ? -14.383 3.486 15.389 1.00 92.88 117 PRO A O 1
ATOM 874 N N . LEU A 1 118 ? -12.735 2.659 14.100 1.00 91.12 118 LEU A N 1
ATOM 875 C CA . LEU A 1 118 ? -11.895 2.170 15.195 1.00 91.12 118 LEU A CA 1
ATOM 876 C C . LEU A 1 118 ? -10.723 3.114 15.459 1.00 91.12 118 LEU A C 1
ATOM 878 O O . LEU A 1 118 ? -10.415 3.420 16.606 1.00 91.12 118 LEU A O 1
ATOM 882 N N . MET A 1 119 ? -10.061 3.585 14.400 1.00 89.75 119 MET A N 1
ATOM 883 C CA . MET A 1 119 ? -8.947 4.524 14.517 1.00 89.75 119 MET A CA 1
ATOM 884 C C . MET A 1 119 ? -8.649 5.230 13.196 1.00 89.75 119 MET A C 1
ATOM 886 O O . MET A 1 119 ? -9.007 4.754 12.120 1.00 89.75 119 MET A O 1
ATOM 890 N N . SER A 1 120 ? -7.929 6.346 13.275 1.00 92.12 120 SER A N 1
ATOM 891 C CA . SER A 1 120 ? -7.347 6.998 12.105 1.00 92.12 120 SER A CA 1
ATOM 892 C C . SER A 1 120 ? -5.922 7.458 12.396 1.00 92.12 120 SER A C 1
ATOM 894 O O . SER A 1 120 ? -5.618 7.955 13.486 1.00 92.12 120 SER A O 1
ATOM 896 N N . HIS A 1 121 ? -5.027 7.278 11.429 1.00 91.81 121 HIS A N 1
ATOM 897 C CA . HIS A 1 121 ? -3.629 7.674 11.534 1.00 91.81 121 HIS A CA 1
ATOM 898 C C . HIS A 1 121 ? -3.187 8.531 10.361 1.00 91.81 121 HIS A C 1
ATOM 900 O O . HIS A 1 121 ? -3.401 8.191 9.205 1.00 91.81 121 HIS A O 1
ATOM 906 N N . LEU A 1 122 ? -2.480 9.612 10.682 1.00 93.38 122 LEU A N 1
ATOM 907 C CA . LEU A 1 122 ? -1.818 10.468 9.708 1.00 93.38 122 LEU A CA 1
ATOM 908 C C . LEU A 1 122 ? -0.352 10.051 9.571 1.00 93.38 122 LEU A C 1
ATOM 910 O O . LEU A 1 122 ? 0.434 10.124 10.521 1.00 93.38 122 LEU A O 1
ATOM 914 N N . LEU A 1 123 ? 0.029 9.631 8.371 1.00 93.00 123 LEU A N 1
ATOM 915 C CA . LEU A 1 123 ? 1.378 9.201 8.024 1.00 93.00 123 LEU A CA 1
ATOM 916 C C . LEU A 1 123 ? 1.992 10.224 7.070 1.00 93.00 123 LEU A C 1
ATOM 918 O O . LEU A 1 123 ? 1.571 10.342 5.926 1.00 93.00 123 LEU A O 1
ATOM 922 N N . SER A 1 124 ? 2.997 10.975 7.527 1.00 92.81 124 SER A N 1
ATOM 923 C CA . SER A 1 124 ? 3.738 11.885 6.639 1.00 92.81 124 SER A CA 1
ATOM 924 C C . SER A 1 124 ? 4.347 11.122 5.462 1.00 92.81 124 SER A C 1
ATOM 926 O O . SER A 1 124 ? 5.024 10.116 5.681 1.00 92.81 124 SER A O 1
ATOM 928 N N . LEU A 1 125 ? 4.143 11.630 4.241 1.00 91.69 125 LEU A N 1
ATOM 929 C CA . LEU A 1 125 ? 4.755 11.090 3.024 1.00 91.69 125 LEU A CA 1
ATOM 930 C C . LEU A 1 125 ? 6.210 11.532 2.840 1.00 91.69 125 LEU A C 1
ATOM 932 O O . LEU A 1 125 ? 6.919 10.972 2.009 1.00 91.69 125 LEU A O 1
ATOM 936 N N . GLN A 1 126 ? 6.684 12.516 3.612 1.00 92.75 126 GLN A N 1
ATOM 937 C CA . GLN A 1 126 ? 8.038 13.055 3.472 1.00 92.75 126 GLN A CA 1
ATOM 938 C C . GLN A 1 126 ? 9.144 11.979 3.536 1.00 92.75 126 GLN A C 1
ATOM 940 O O . GLN A 1 126 ? 10.014 12.013 2.664 1.00 92.75 126 GLN A O 1
ATOM 945 N N . PRO A 1 127 ? 9.121 11.003 4.468 1.00 94.00 127 PRO A N 1
ATOM 946 C CA . PRO A 1 127 ? 10.131 9.943 4.518 1.00 94.00 127 PRO A CA 1
ATOM 947 C C . PRO A 1 127 ? 10.142 9.040 3.278 1.00 94.00 127 PRO A C 1
ATOM 949 O O . PRO A 1 127 ? 11.171 8.466 2.951 1.00 94.00 127 PRO A O 1
ATOM 952 N N . PHE A 1 128 ? 9.018 8.936 2.564 1.00 93.75 128 PHE A N 1
ATOM 953 C CA . PHE A 1 128 ? 8.877 8.074 1.390 1.00 93.75 128 PHE A CA 1
ATOM 954 C C . PHE A 1 128 ? 9.310 8.755 0.085 1.00 93.75 128 PHE A C 1
ATOM 956 O O . PHE A 1 128 ? 9.351 8.113 -0.960 1.00 93.75 128 PHE A O 1
ATOM 963 N N . ARG A 1 129 ? 9.640 10.055 0.104 1.00 91.44 129 ARG A N 1
ATOM 964 C CA . ARG A 1 129 ? 9.908 10.815 -1.129 1.00 91.44 129 ARG A CA 1
ATOM 965 C C . ARG A 1 129 ? 11.064 10.250 -1.951 1.00 91.44 129 ARG A C 1
ATOM 967 O O . ARG A 1 129 ? 10.949 10.232 -3.171 1.00 91.44 129 ARG A O 1
ATOM 974 N N . SER A 1 130 ? 12.146 9.804 -1.307 1.00 93.38 130 SER A N 1
ATOM 975 C CA . SER A 1 130 ? 13.299 9.247 -2.031 1.00 93.38 130 SER A CA 1
ATOM 976 C C . SER A 1 130 ? 12.924 7.945 -2.732 1.00 93.38 130 SER A C 1
ATOM 978 O O . SER A 1 130 ? 12.998 7.878 -3.953 1.00 93.38 130 SER A O 1
ATOM 980 N N . VAL A 1 131 ? 12.402 6.965 -1.985 1.00 94.50 131 VAL A N 1
ATOM 981 C CA . VAL A 1 131 ? 12.029 5.653 -2.538 1.00 94.50 131 VAL A CA 1
ATOM 982 C C . VAL A 1 131 ? 10.963 5.767 -3.634 1.00 94.50 131 VAL A C 1
ATOM 984 O O . VAL A 1 131 ? 11.057 5.102 -4.662 1.00 94.50 131 VAL A O 1
ATOM 987 N N . LEU A 1 132 ? 9.984 6.669 -3.477 1.00 91.50 132 LEU A N 1
ATOM 988 C CA . LEU A 1 132 ? 8.969 6.927 -4.502 1.00 91.50 132 LEU A CA 1
ATOM 989 C C . LEU A 1 132 ? 9.581 7.540 -5.767 1.00 91.50 132 LEU A C 1
ATOM 991 O O . LEU A 1 132 ? 9.243 7.128 -6.875 1.00 91.50 132 LEU A O 1
ATOM 995 N N . LYS A 1 133 ? 10.494 8.506 -5.620 1.00 91.56 133 LYS A N 1
ATOM 996 C CA . LYS A 1 133 ? 11.186 9.130 -6.753 1.00 91.56 133 LYS A CA 1
ATOM 997 C C . LYS A 1 133 ? 12.040 8.115 -7.515 1.00 91.56 133 LYS A C 1
ATOM 999 O O . LYS A 1 133 ? 11.970 8.071 -8.744 1.00 91.56 133 LYS A O 1
ATOM 1004 N N . ASP A 1 134 ? 12.812 7.302 -6.802 1.00 94.00 134 ASP A N 1
ATOM 1005 C CA . ASP A 1 134 ? 13.680 6.287 -7.404 1.00 94.00 134 ASP A CA 1
ATOM 1006 C C . ASP A 1 134 ? 12.848 5.204 -8.107 1.00 94.00 134 ASP A C 1
ATOM 1008 O O . ASP A 1 134 ? 13.195 4.753 -9.202 1.00 94.00 134 ASP A O 1
ATOM 1012 N N . TYR A 1 135 ? 11.683 4.863 -7.546 1.00 92.38 135 TYR A N 1
ATOM 1013 C CA . TYR A 1 135 ? 10.753 3.915 -8.155 1.00 92.38 135 TYR A CA 1
ATOM 1014 C C . TYR A 1 135 ? 10.202 4.433 -9.482 1.00 92.38 135 TYR A C 1
ATOM 1016 O O . TYR A 1 135 ? 10.240 3.719 -10.486 1.00 92.38 135 TYR A O 1
ATOM 1024 N N . LEU A 1 136 ? 9.751 5.691 -9.512 1.00 87.12 136 LEU A N 1
ATOM 1025 C CA . LEU A 1 136 ? 9.262 6.321 -10.739 1.00 87.12 136 LEU A CA 1
ATOM 1026 C C . LEU A 1 136 ? 10.356 6.371 -11.818 1.00 87.12 136 LEU A C 1
ATOM 1028 O O . LEU A 1 136 ? 10.088 6.053 -12.976 1.00 87.12 136 LEU A O 1
ATOM 1032 N N . MET A 1 137 ? 11.606 6.661 -11.440 1.00 90.81 137 MET A N 1
ATOM 1033 C CA . MET A 1 137 ? 12.740 6.643 -12.372 1.00 90.81 137 MET A CA 1
ATOM 1034 C C . MET A 1 137 ? 13.009 5.243 -12.951 1.00 90.81 137 MET A C 1
ATOM 1036 O O . MET A 1 137 ? 13.299 5.110 -14.147 1.00 90.81 137 MET A O 1
ATOM 1040 N N . LEU A 1 138 ? 12.900 4.184 -12.142 1.00 91.19 138 LEU A N 1
ATOM 1041 C CA . LEU A 1 138 ? 13.042 2.813 -12.640 1.00 91.19 138 LEU A CA 1
ATOM 1042 C C . LEU A 1 138 ? 11.879 2.390 -13.542 1.00 91.19 138 LEU A C 1
ATOM 1044 O O . LEU A 1 138 ? 12.118 1.679 -14.516 1.00 91.19 138 LEU A O 1
ATOM 1048 N N . CYS A 1 139 ? 10.651 2.840 -13.279 1.00 87.56 139 CYS A N 1
ATOM 1049 C CA . CYS A 1 139 ? 9.514 2.596 -14.171 1.00 87.56 139 CYS A CA 1
ATOM 1050 C C . CYS A 1 139 ? 9.724 3.237 -15.552 1.00 87.56 139 CYS A C 1
ATOM 1052 O O . CYS A 1 139 ? 9.541 2.572 -16.575 1.00 87.56 139 CYS A O 1
ATOM 1054 N N . ASP A 1 140 ? 10.207 4.481 -15.597 1.00 88.19 140 ASP A N 1
ATOM 1055 C CA . ASP A 1 140 ? 10.561 5.152 -16.854 1.00 88.19 140 ASP A CA 1
ATOM 1056 C C . ASP A 1 140 ? 11.685 4.416 -17.596 1.00 88.19 140 ASP A C 1
ATOM 1058 O O . ASP A 1 140 ? 11.643 4.239 -18.819 1.00 88.19 140 ASP A O 1
ATOM 1062 N N . THR A 1 141 ? 12.692 3.954 -16.851 1.00 90.38 141 THR A N 1
ATOM 1063 C CA . THR A 1 141 ? 13.812 3.178 -17.396 1.00 90.38 141 THR A CA 1
ATOM 1064 C C . THR A 1 141 ? 13.327 1.852 -17.980 1.00 90.38 141 THR A C 1
ATOM 1066 O O . THR A 1 141 ? 13.692 1.508 -19.105 1.00 90.38 141 THR A O 1
ATOM 1069 N N . TYR A 1 142 ? 12.447 1.146 -17.269 1.00 89.44 142 TYR A N 1
ATOM 1070 C CA . TYR A 1 142 ? 11.816 -0.092 -17.723 1.00 89.44 142 TYR A CA 1
ATOM 1071 C C . TYR A 1 142 ? 11.042 0.111 -19.029 1.00 89.44 142 TYR A C 1
ATOM 1073 O O . TYR A 1 142 ? 11.242 -0.635 -19.987 1.00 89.44 142 TYR A O 1
ATOM 1081 N N . TYR A 1 143 ? 10.217 1.159 -19.116 1.00 85.94 143 TYR A N 1
ATOM 1082 C CA . TYR A 1 143 ? 9.420 1.443 -20.313 1.00 85.94 143 TYR A CA 1
ATOM 1083 C C . TYR A 1 143 ? 10.284 1.719 -21.556 1.00 85.94 143 TYR A C 1
ATOM 1085 O O . TYR A 1 143 ? 9.930 1.359 -22.687 1.00 85.94 143 TYR A O 1
ATOM 1093 N N . ARG A 1 144 ? 11.447 2.350 -21.367 1.00 88.31 144 ARG A N 1
ATOM 1094 C CA . ARG A 1 144 ? 12.430 2.549 -22.442 1.00 88.31 144 ARG A CA 1
ATOM 1095 C C . ARG A 1 144 ? 13.136 1.242 -22.804 1.00 88.31 144 ARG A C 1
ATOM 1097 O O . ARG A 1 144 ? 13.327 0.977 -23.987 1.00 88.31 144 ARG A O 1
ATOM 1104 N N . ALA A 1 145 ? 13.485 0.436 -21.803 1.00 89.44 145 ALA A N 1
ATOM 1105 C CA . ALA A 1 145 ? 14.254 -0.790 -21.963 1.00 89.44 145 ALA A CA 1
ATOM 1106 C C . ALA A 1 145 ? 13.448 -1.939 -22.585 1.00 89.44 145 ALA A C 1
ATOM 1108 O O . ALA A 1 145 ? 13.977 -2.636 -23.443 1.00 89.44 145 ALA A O 1
ATOM 1109 N N . ILE A 1 146 ? 12.172 -2.131 -22.234 1.00 88.12 146 ILE A N 1
ATOM 1110 C CA . ILE A 1 146 ? 11.410 -3.332 -22.631 1.00 88.12 146 ILE A CA 1
ATOM 1111 C C . ILE A 1 146 ? 11.298 -3.542 -24.148 1.00 88.12 146 ILE A C 1
ATOM 1113 O O . ILE A 1 146 ? 11.103 -4.659 -24.618 1.00 88.12 146 ILE A O 1
ATOM 1117 N N . ARG A 1 147 ? 11.444 -2.471 -24.933 1.00 87.69 147 ARG A N 1
ATOM 1118 C CA . ARG A 1 147 ? 11.366 -2.534 -26.397 1.00 87.69 147 ARG A CA 1
ATOM 1119 C C . ARG A 1 147 ? 12.671 -2.964 -27.070 1.00 87.69 147 ARG A C 1
ATOM 1121 O O . ARG A 1 147 ? 12.614 -3.428 -28.204 1.00 87.69 147 ARG A O 1
ATOM 1128 N N . THR A 1 148 ? 13.827 -2.769 -26.434 1.00 90.25 148 THR A N 1
ATOM 1129 C CA . THR A 1 148 ? 15.139 -2.873 -27.110 1.00 90.25 148 THR A CA 1
ATOM 1130 C C . THR A 1 148 ? 16.254 -3.508 -26.277 1.00 90.25 148 THR A C 1
ATOM 1132 O O . THR A 1 148 ? 17.278 -3.893 -26.839 1.00 90.25 148 THR A O 1
ATOM 1135 N N . ALA A 1 149 ? 16.096 -3.607 -24.958 1.00 91.19 149 ALA A N 1
ATOM 1136 C CA . ALA A 1 149 ? 17.111 -4.120 -24.047 1.00 91.19 149 ALA A CA 1
ATOM 1137 C C . ALA A 1 149 ? 17.208 -5.650 -24.074 1.00 91.19 149 ALA A C 1
ATOM 1139 O O . ALA A 1 149 ? 16.267 -6.356 -24.439 1.00 91.19 149 ALA A O 1
ATOM 1140 N N . SER A 1 150 ? 18.356 -6.171 -23.632 1.00 95.94 150 SER A N 1
ATOM 1141 C CA . SER A 1 150 ? 18.515 -7.606 -23.411 1.00 95.94 150 SER A CA 1
ATOM 1142 C C . SER A 1 150 ? 17.606 -8.088 -22.269 1.00 95.94 150 SER A C 1
ATOM 1144 O O . SER A 1 150 ? 17.376 -7.337 -21.315 1.00 95.94 150 SER A O 1
ATOM 1146 N N . PRO A 1 151 ? 17.160 -9.359 -22.291 1.00 94.88 151 PRO A N 1
ATOM 1147 C CA . PRO A 1 151 ? 16.396 -9.944 -21.187 1.00 94.88 151 PRO A CA 1
ATOM 1148 C C . PRO A 1 151 ? 17.080 -9.778 -19.824 1.00 94.88 151 PRO A C 1
ATOM 1150 O O . PRO A 1 151 ? 16.434 -9.393 -18.857 1.00 94.88 151 PRO A O 1
ATOM 1153 N N . SER A 1 152 ? 18.405 -9.949 -19.769 1.00 95.25 152 SER A N 1
ATOM 1154 C CA . SER A 1 152 ? 19.195 -9.771 -18.545 1.00 95.25 152 SER A CA 1
ATOM 1155 C C . SER A 1 152 ? 19.119 -8.357 -17.960 1.00 95.25 152 SER A C 1
ATOM 1157 O O . SER A 1 152 ? 19.118 -8.192 -16.743 1.00 95.25 152 SER A O 1
ATOM 1159 N N . LEU A 1 153 ? 19.050 -7.325 -18.808 1.00 93.00 153 LEU A N 1
ATOM 1160 C CA . LEU A 1 153 ? 18.924 -5.945 -18.348 1.00 93.00 153 LEU A CA 1
ATOM 1161 C C . LEU A 1 153 ? 17.501 -5.660 -17.853 1.00 93.00 153 LEU A C 1
ATOM 1163 O O . LEU A 1 153 ? 17.337 -4.977 -16.846 1.00 93.00 153 LEU A O 1
ATOM 1167 N N . ILE A 1 154 ? 16.483 -6.214 -18.517 1.00 93.81 154 ILE A N 1
ATOM 1168 C CA . ILE A 1 154 ? 15.085 -6.113 -18.069 1.00 93.81 154 ILE A CA 1
ATOM 1169 C C . ILE A 1 154 ? 14.928 -6.771 -16.692 1.00 93.81 154 ILE A C 1
ATOM 1171 O O . ILE A 1 154 ? 14.386 -6.151 -15.781 1.00 93.81 154 ILE A O 1
ATOM 1175 N N . GLU A 1 155 ? 15.480 -7.972 -16.506 1.00 94.31 155 GLU A N 1
ATOM 1176 C CA . GLU A 1 155 ? 15.479 -8.674 -15.219 1.00 94.31 155 GLU A CA 1
ATOM 1177 C C . GLU A 1 155 ? 16.181 -7.870 -14.117 1.00 94.31 155 GLU A C 1
ATOM 1179 O O . GLU A 1 155 ? 15.663 -7.783 -13.003 1.00 94.31 155 GLU A O 1
ATOM 1184 N N . ALA A 1 156 ? 17.319 -7.237 -14.422 1.00 94.75 156 ALA A N 1
ATOM 1185 C CA . ALA A 1 156 ? 18.035 -6.386 -13.473 1.00 94.75 156 ALA A CA 1
ATOM 1186 C C . ALA A 1 156 ? 17.212 -5.151 -13.060 1.00 94.75 156 ALA A C 1
ATOM 1188 O O . ALA A 1 156 ? 17.153 -4.814 -11.875 1.00 94.75 156 ALA A O 1
ATOM 1189 N N . ILE A 1 157 ? 16.530 -4.503 -14.012 1.00 92.62 157 ILE A N 1
ATOM 1190 C CA . ILE A 1 157 ? 15.620 -3.382 -13.727 1.00 92.62 157 ILE A CA 1
ATOM 1191 C C . ILE A 1 157 ? 14.450 -3.858 -12.859 1.00 92.62 157 ILE A C 1
ATOM 1193 O O . ILE A 1 157 ? 14.116 -3.212 -11.865 1.00 92.62 157 ILE A O 1
ATOM 1197 N N . ASP A 1 158 ? 13.853 -5.004 -13.186 1.00 92.12 158 ASP A N 1
ATOM 1198 C CA . ASP A 1 158 ? 12.740 -5.569 -12.422 1.00 92.12 158 ASP A CA 1
ATOM 1199 C C . ASP A 1 158 ? 13.155 -5.973 -11.004 1.00 92.12 158 ASP A C 1
ATOM 1201 O O . ASP A 1 158 ? 12.393 -5.768 -10.057 1.00 92.12 158 ASP A O 1
ATOM 1205 N N . MET A 1 159 ? 14.371 -6.492 -10.821 1.00 94.25 159 MET A N 1
ATOM 1206 C CA . MET A 1 159 ? 14.944 -6.713 -9.493 1.00 94.25 159 MET A CA 1
ATOM 1207 C C . MET A 1 159 ? 15.069 -5.406 -8.708 1.00 94.25 159 MET A C 1
ATOM 1209 O O . MET A 1 159 ? 14.650 -5.363 -7.552 1.00 94.25 159 MET A O 1
ATOM 1213 N N . GLY A 1 160 ? 15.574 -4.337 -9.333 1.00 94.94 160 GLY A N 1
ATOM 1214 C CA . GLY A 1 160 ? 15.664 -3.014 -8.709 1.00 94.94 160 GLY A CA 1
ATOM 1215 C C . GLY A 1 160 ? 14.297 -2.472 -8.284 1.00 94.94 160 GLY A C 1
ATOM 1216 O O . GLY A 1 160 ? 14.124 -2.043 -7.144 1.00 94.94 160 GLY A O 1
ATOM 1217 N N . ARG A 1 161 ? 13.286 -2.581 -9.157 1.00 94.00 161 ARG A N 1
ATOM 1218 C CA . ARG A 1 161 ? 11.900 -2.190 -8.840 1.00 94.00 161 ARG A CA 1
ATOM 1219 C C . ARG A 1 161 ? 11.356 -2.975 -7.654 1.00 94.00 161 ARG A C 1
ATOM 1221 O O . ARG A 1 161 ? 10.732 -2.389 -6.772 1.00 94.00 161 ARG A O 1
ATOM 1228 N N . ARG A 1 162 ? 11.592 -4.292 -7.613 1.00 94.06 162 ARG A N 1
ATOM 1229 C CA . ARG A 1 162 ? 11.162 -5.124 -6.482 1.00 94.06 162 ARG A CA 1
ATOM 1230 C C . ARG A 1 162 ? 11.842 -4.707 -5.180 1.00 94.06 162 ARG A C 1
ATOM 1232 O O . ARG A 1 162 ? 11.135 -4.643 -4.181 1.00 94.06 162 ARG A O 1
ATOM 1239 N N . GLY A 1 163 ? 13.132 -4.374 -5.222 1.00 96.19 163 GLY A N 1
ATOM 1240 C CA . GLY A 1 163 ? 13.885 -3.895 -4.062 1.00 96.19 163 GLY A CA 1
ATOM 1241 C C . GLY A 1 163 ? 13.344 -2.585 -3.486 1.00 96.19 163 GLY A C 1
ATOM 1242 O O . GLY A 1 163 ? 13.200 -2.476 -2.275 1.00 96.19 163 GLY A O 1
ATOM 1243 N N . LEU A 1 164 ? 12.946 -1.628 -4.331 1.00 96.31 164 LEU A N 1
ATOM 1244 C CA . LEU A 1 164 ? 12.341 -0.371 -3.859 1.00 96.31 164 LEU A CA 1
ATOM 1245 C C . LEU A 1 164 ? 10.977 -0.582 -3.189 1.00 96.31 164 LEU A C 1
ATOM 1247 O O . LEU A 1 164 ? 10.650 0.102 -2.222 1.00 96.31 164 LEU A O 1
ATOM 1251 N N . HIS A 1 165 ? 10.185 -1.545 -3.670 1.00 95.62 165 HIS A N 1
ATOM 1252 C CA . HIS A 1 165 ? 8.953 -1.945 -2.981 1.00 95.62 165 HIS A CA 1
ATOM 1253 C C . HIS A 1 165 ? 9.241 -2.573 -1.614 1.00 95.62 165 HIS A C 1
ATOM 1255 O O . HIS A 1 165 ? 8.519 -2.277 -0.667 1.00 95.62 165 HIS A O 1
ATOM 1261 N N . ASP A 1 166 ? 10.290 -3.394 -1.487 1.00 96.94 166 ASP A N 1
ATOM 1262 C CA . ASP A 1 166 ? 10.692 -3.972 -0.194 1.00 96.94 166 ASP A CA 1
ATOM 1263 C C . ASP A 1 166 ? 11.184 -2.897 0.784 1.00 96.94 166 ASP A C 1
ATOM 1265 O O . ASP A 1 166 ? 10.774 -2.880 1.944 1.00 96.94 166 ASP A O 1
ATOM 1269 N N . GLU A 1 167 ? 12.008 -1.959 0.314 1.00 97.44 167 GLU A N 1
ATOM 1270 C CA . GLU A 1 167 ? 12.490 -0.827 1.112 1.00 97.44 167 GLU A CA 1
ATOM 1271 C C . GLU A 1 167 ? 11.329 0.056 1.589 1.00 97.44 167 GLU A C 1
ATOM 1273 O O . GLU A 1 167 ? 11.213 0.385 2.773 1.00 97.44 167 GLU A O 1
ATOM 1278 N N . GLY A 1 168 ? 10.424 0.397 0.672 1.00 96.69 168 GLY A N 1
ATOM 1279 C CA . GLY A 1 168 ? 9.236 1.181 0.969 1.00 96.69 168 GLY A CA 1
ATOM 1280 C C . GLY A 1 168 ? 8.287 0.493 1.950 1.00 96.69 168 GLY A C 1
ATOM 1281 O O . GLY A 1 168 ? 7.764 1.139 2.862 1.00 96.69 168 GLY A O 1
ATOM 1282 N N . ALA A 1 169 ? 8.099 -0.820 1.804 1.00 97.50 169 ALA A N 1
ATOM 1283 C CA . ALA A 1 169 ? 7.303 -1.641 2.711 1.00 97.50 169 ALA A CA 1
ATOM 1284 C C . ALA A 1 169 ? 7.914 -1.706 4.115 1.00 97.50 169 ALA A C 1
ATOM 1286 O O . ALA A 1 169 ? 7.195 -1.549 5.104 1.00 97.50 169 ALA A O 1
ATOM 1287 N N . ALA A 1 170 ? 9.235 -1.880 4.212 1.00 97.56 170 ALA A N 1
ATOM 1288 C CA . ALA A 1 170 ? 9.947 -1.863 5.485 1.00 97.56 170 ALA A CA 1
ATOM 1289 C C . ALA A 1 170 ? 9.777 -0.508 6.187 1.00 97.56 170 ALA A C 1
ATOM 1291 O O . ALA A 1 170 ? 9.379 -0.461 7.352 1.00 97.56 170 ALA A O 1
ATOM 1292 N N . LEU A 1 171 ? 9.968 0.600 5.460 1.00 97.19 171 LEU A N 1
ATOM 1293 C CA . LEU A 1 171 ? 9.733 1.943 5.989 1.00 97.19 171 LEU A CA 1
ATOM 1294 C C . LEU A 1 171 ? 8.279 2.126 6.447 1.00 97.19 171 LEU A C 1
ATOM 1296 O O . LEU A 1 171 ? 8.040 2.683 7.518 1.00 97.19 171 LEU A O 1
ATOM 1300 N N . LEU A 1 172 ? 7.299 1.640 5.681 1.00 96.44 172 LEU A N 1
ATOM 1301 C CA . LEU A 1 172 ? 5.890 1.694 6.072 1.00 96.44 172 LEU A CA 1
ATOM 1302 C C . LEU A 1 172 ? 5.637 0.938 7.384 1.00 96.44 172 LEU A C 1
ATOM 1304 O O . LEU A 1 172 ? 4.969 1.477 8.270 1.00 96.44 172 LEU A O 1
ATOM 1308 N N . GLY A 1 173 ? 6.232 -0.246 7.543 1.00 95.75 173 GLY A N 1
ATOM 1309 C CA . GLY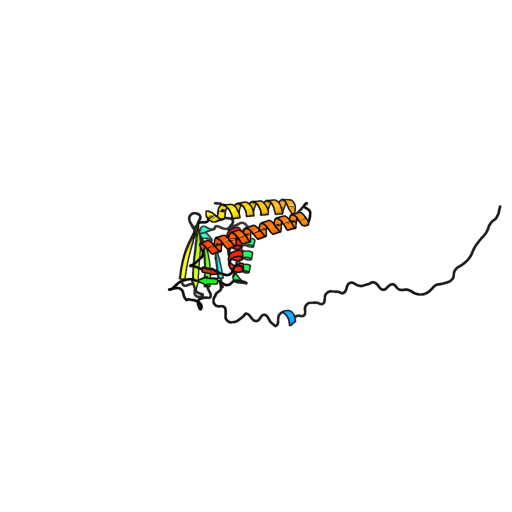 A 1 173 ? 6.199 -1.021 8.783 1.00 95.75 173 GLY A CA 1
ATOM 1310 C C . GLY A 1 173 ? 6.735 -0.237 9.983 1.00 95.75 173 GLY A C 1
ATOM 1311 O O . GLY A 1 173 ? 6.063 -0.149 11.010 1.00 95.75 173 GLY A O 1
ATOM 1312 N N . GLU A 1 174 ? 7.880 0.436 9.840 1.00 95.62 174 GLU A N 1
ATOM 1313 C CA . GLU A 1 174 ? 8.440 1.290 10.900 1.00 95.62 174 GLU A CA 1
ATOM 1314 C C . GLU A 1 174 ? 7.488 2.428 11.300 1.00 95.62 174 GLU A C 1
ATOM 1316 O O . GLU A 1 174 ? 7.348 2.758 12.479 1.00 95.62 174 GLU A O 1
ATOM 1321 N N . ARG A 1 175 ? 6.797 3.037 10.327 1.00 94.00 175 ARG A N 1
ATOM 1322 C CA . ARG A 1 175 ? 5.863 4.152 10.575 1.00 94.00 175 ARG A CA 1
ATOM 1323 C C . ARG A 1 175 ? 4.544 3.702 11.217 1.00 94.00 175 ARG A C 1
ATOM 1325 O O . ARG A 1 175 ? 3.893 4.508 11.903 1.00 94.00 175 ARG A O 1
ATOM 1332 N N . LEU A 1 176 ? 4.171 2.443 10.994 1.00 92.12 176 LEU A N 1
ATOM 1333 C CA . LEU A 1 176 ? 2.980 1.780 11.525 1.00 92.12 176 LEU A CA 1
ATOM 1334 C C . LEU A 1 176 ? 3.231 0.994 12.820 1.00 92.12 176 LEU A C 1
ATOM 1336 O O . LEU A 1 176 ? 2.269 0.561 13.456 1.00 92.12 176 LEU A O 1
ATOM 1340 N N . ARG A 1 177 ? 4.490 0.843 13.245 1.00 90.94 177 ARG A N 1
ATOM 1341 C CA . ARG A 1 177 ? 4.850 0.125 14.471 1.00 90.94 177 ARG A CA 1
ATOM 1342 C C . ARG A 1 177 ? 4.053 0.639 15.675 1.00 90.94 177 ARG A C 1
ATOM 1344 O O . ARG A 1 177 ? 4.004 1.842 15.934 1.00 90.94 177 ARG A O 1
ATOM 1351 N N . GLY A 1 178 ? 3.457 -0.296 16.415 1.00 87.62 178 GLY A N 1
ATOM 1352 C CA . GLY A 1 178 ? 2.649 -0.017 17.607 1.00 87.62 178 GLY A CA 1
ATOM 1353 C C . GLY A 1 178 ? 1.243 0.519 17.319 1.00 87.62 178 GLY A C 1
ATOM 1354 O O . GLY A 1 178 ? 0.580 0.954 18.252 1.00 87.62 178 GLY A O 1
ATOM 1355 N N . LYS A 1 179 ? 0.813 0.517 16.052 1.00 88.25 179 LYS A N 1
ATOM 1356 C CA . LYS A 1 179 ? -0.524 0.936 15.602 1.00 88.25 179 LYS A CA 1
ATOM 1357 C C . LYS A 1 179 ? -1.220 -0.167 14.815 1.00 88.25 179 LYS A C 1
ATOM 1359 O O . LYS A 1 179 ? -2.385 -0.476 15.040 1.00 88.25 179 LYS A O 1
ATOM 1364 N N . VAL A 1 180 ? -0.486 -0.732 13.859 1.00 89.94 180 VAL A N 1
ATOM 1365 C CA . VAL A 1 180 ? -0.930 -1.813 12.985 1.00 89.94 180 VAL A CA 1
ATOM 1366 C C . VAL A 1 180 ? 0.089 -2.938 13.061 1.00 89.94 180 VAL A C 1
ATOM 1368 O O . VAL A 1 180 ? 1.298 -2.715 13.014 1.00 89.94 180 VAL A O 1
ATOM 1371 N N . GLU A 1 181 ? -0.419 -4.156 13.156 1.00 90.44 181 GLU A N 1
ATOM 1372 C CA . GLU A 1 181 ? 0.337 -5.390 13.012 1.00 90.44 181 GLU A CA 1
ATOM 1373 C C . GLU A 1 181 ? 0.031 -5.972 11.635 1.00 90.44 181 GLU A C 1
ATOM 1375 O O . GLU A 1 181 ? -1.090 -6.407 11.375 1.00 90.44 181 GLU A O 1
ATOM 1380 N N . ALA A 1 182 ? 1.025 -5.958 10.753 1.00 92.44 182 ALA A N 1
ATOM 1381 C CA . ALA A 1 182 ? 0.918 -6.479 9.401 1.00 92.44 182 ALA A CA 1
ATOM 1382 C C . ALA A 1 182 ? 2.168 -7.287 9.053 1.00 92.44 182 ALA A C 1
ATOM 1384 O O . ALA A 1 182 ? 3.275 -6.935 9.467 1.00 92.44 182 ALA A O 1
ATOM 1385 N N . ASP A 1 183 ? 1.993 -8.367 8.298 1.00 95.19 183 ASP A N 1
ATOM 1386 C CA . ASP A 1 183 ? 3.117 -9.148 7.790 1.00 95.19 183 ASP A CA 1
ATOM 1387 C C . ASP A 1 183 ? 3.838 -8.404 6.638 1.00 95.19 183 ASP A C 1
ATOM 1389 O O . ASP A 1 183 ? 3.280 -7.471 6.042 1.00 95.19 183 ASP A O 1
ATOM 1393 N N . PRO A 1 184 ? 5.077 -8.800 6.282 1.00 96.38 184 PRO A N 1
ATOM 1394 C CA . PRO A 1 184 ? 5.833 -8.153 5.208 1.00 96.38 184 PRO A CA 1
ATOM 1395 C C . PRO A 1 184 ? 5.123 -8.137 3.845 1.00 96.38 184 PRO A C 1
ATOM 1397 O O . PRO A 1 184 ? 5.245 -7.164 3.099 1.00 96.38 184 PRO A O 1
ATOM 1400 N N . GLY A 1 185 ? 4.357 -9.180 3.514 1.00 97.12 185 GLY A N 1
ATOM 1401 C CA . GLY A 1 185 ? 3.576 -9.257 2.282 1.00 97.12 185 GLY A CA 1
ATOM 1402 C C . GLY A 1 185 ? 2.439 -8.238 2.257 1.00 97.12 185 GLY A C 1
ATOM 1403 O O . GLY A 1 185 ? 2.249 -7.555 1.243 1.00 97.12 185 GLY A O 1
ATOM 1404 N N . THR A 1 186 ? 1.733 -8.073 3.374 1.00 97.75 186 THR A N 1
ATOM 1405 C CA . THR A 1 186 ? 0.709 -7.030 3.539 1.00 97.75 186 THR A CA 1
ATOM 1406 C C . THR A 1 186 ? 1.309 -5.632 3.427 1.00 97.75 186 THR A C 1
ATOM 1408 O O . THR A 1 186 ? 0.789 -4.797 2.686 1.00 97.75 186 THR A O 1
ATOM 1411 N N . LEU A 1 187 ? 2.438 -5.371 4.094 1.00 98.00 187 LEU A N 1
ATOM 1412 C CA . LEU A 1 187 ? 3.133 -4.079 4.007 1.00 98.00 187 LEU A CA 1
ATOM 1413 C C . LEU A 1 187 ? 3.573 -3.761 2.573 1.00 98.00 187 LEU A C 1
ATOM 1415 O O . LEU A 1 187 ? 3.435 -2.621 2.126 1.00 98.00 187 LEU A O 1
ATOM 1419 N N . ARG A 1 188 ? 4.037 -4.766 1.824 1.00 97.81 188 ARG A N 1
ATOM 1420 C CA . ARG A 1 188 ? 4.401 -4.615 0.410 1.00 97.81 188 ARG A CA 1
ATOM 1421 C C . ARG A 1 188 ? 3.199 -4.293 -0.477 1.00 97.81 188 ARG A C 1
ATOM 1423 O O . ARG A 1 188 ? 3.305 -3.419 -1.338 1.00 97.81 188 ARG A O 1
ATOM 1430 N N . ARG A 1 189 ? 2.045 -4.932 -0.260 1.00 98.06 189 ARG A N 1
ATOM 1431 C CA . ARG A 1 189 ? 0.795 -4.625 -0.990 1.00 98.06 189 ARG A CA 1
ATOM 1432 C C . ARG A 1 189 ? 0.255 -3.240 -0.640 1.00 98.06 189 ARG A C 1
ATOM 1434 O O . ARG A 1 189 ? -0.131 -2.490 -1.532 1.00 98.06 189 ARG A O 1
ATOM 1441 N N . LEU A 1 190 ? 0.326 -2.848 0.632 1.00 97.31 190 LEU A N 1
ATOM 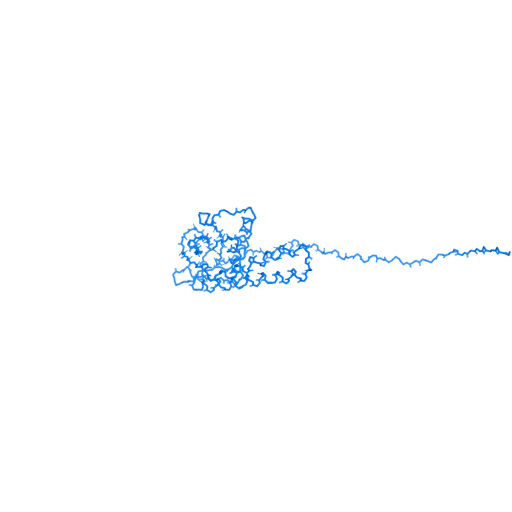1442 C CA . LEU A 1 190 ? 0.002 -1.490 1.073 1.00 97.31 190 LEU A CA 1
ATOM 1443 C C . LEU A 1 190 ? 0.907 -0.441 0.421 1.00 97.31 190 LEU A C 1
ATOM 1445 O O . LEU A 1 190 ? 0.415 0.572 -0.077 1.00 97.31 190 LEU A O 1
ATOM 1449 N N . PHE A 1 191 ? 2.219 -0.684 0.381 1.00 96.44 191 PHE A N 1
ATOM 1450 C CA . PHE A 1 191 ? 3.152 0.209 -0.301 1.00 96.44 191 PHE A CA 1
ATOM 1451 C C . PHE A 1 191 ? 2.887 0.247 -1.815 1.00 96.44 191 PHE A C 1
ATOM 1453 O O . PHE A 1 191 ? 2.895 1.321 -2.410 1.00 96.44 191 PHE A O 1
ATOM 1460 N N . THR A 1 192 ? 2.542 -0.887 -2.431 1.00 95.62 192 THR A N 1
ATOM 1461 C CA . THR A 1 192 ? 2.131 -0.942 -3.844 1.00 95.62 192 THR A CA 1
ATOM 1462 C C . THR A 1 192 ? 0.920 -0.044 -4.104 1.00 95.62 192 THR A C 1
ATOM 1464 O O . THR A 1 192 ? 0.974 0.810 -4.992 1.00 95.62 192 THR A O 1
ATOM 1467 N N . LEU A 1 193 ? -0.130 -0.143 -3.283 1.00 95.81 193 LEU A N 1
ATOM 1468 C CA . LEU A 1 193 ? -1.289 0.748 -3.369 1.00 95.81 193 LEU A CA 1
ATOM 1469 C C . LEU A 1 193 ? -0.892 2.218 -3.194 1.00 95.81 193 LEU A C 1
ATOM 1471 O O . LEU A 1 193 ? -1.339 3.062 -3.965 1.00 95.81 193 LEU A O 1
ATOM 1475 N N . MET A 1 194 ? -0.001 2.523 -2.246 1.00 93.50 194 MET A N 1
ATOM 1476 C CA . MET A 1 194 ? 0.526 3.876 -2.054 1.00 93.50 194 MET A CA 1
ATOM 1477 C C . MET A 1 194 ? 1.222 4.419 -3.313 1.00 93.50 194 MET A C 1
ATOM 1479 O O . MET A 1 194 ? 1.009 5.580 -3.661 1.00 93.50 194 MET A O 1
ATOM 1483 N N . THR A 1 195 ? 2.005 3.603 -4.031 1.00 91.69 195 THR A N 1
ATOM 1484 C CA . THR A 1 195 ? 2.616 4.025 -5.307 1.00 91.69 195 THR A CA 1
ATOM 1485 C C . THR A 1 195 ? 1.562 4.315 -6.383 1.00 91.69 195 THR A C 1
ATOM 1487 O O . THR A 1 195 ? 1.671 5.319 -7.087 1.00 91.69 195 THR A O 1
ATOM 1490 N N . ALA A 1 196 ? 0.489 3.517 -6.442 1.00 91.56 196 ALA A N 1
ATOM 1491 C CA . ALA A 1 196 ? -0.615 3.682 -7.393 1.00 91.56 196 ALA A CA 1
ATOM 1492 C C . ALA A 1 196 ? -1.475 4.936 -7.127 1.00 91.56 196 ALA A C 1
ATOM 1494 O O . ALA A 1 196 ? -2.241 5.376 -7.994 1.00 91.56 196 ALA A O 1
ATOM 1495 N N . LEU A 1 197 ? -1.331 5.580 -5.962 1.00 88.56 197 LEU A N 1
ATOM 1496 C CA . LEU A 1 197 ? -1.981 6.867 -5.699 1.00 88.56 197 LEU A CA 1
ATOM 1497 C C . LEU A 1 197 ? -1.438 7.984 -6.600 1.00 88.56 197 LEU A C 1
ATOM 1499 O O . LEU A 1 197 ? -2.153 8.961 -6.813 1.00 88.56 197 LEU A O 1
ATOM 1503 N N . HIS A 1 198 ? -0.231 7.826 -7.168 1.00 70.94 198 HIS A N 1
ATOM 1504 C CA . HIS A 1 198 ? 0.430 8.814 -8.031 1.00 70.94 198 HIS A CA 1
ATOM 1505 C C . HIS A 1 198 ? 0.528 10.204 -7.390 1.00 70.94 198 HIS A C 1
ATOM 1507 O O . HIS A 1 198 ? 0.297 11.232 -8.032 1.00 70.94 198 HIS A O 1
ATOM 1513 N N . TYR A 1 199 ? 0.874 10.237 -6.102 1.00 64.44 199 TYR A N 1
ATOM 1514 C CA . TYR A 1 199 ? 1.034 11.478 -5.355 1.00 64.44 199 TYR A CA 1
ATOM 1515 C C . TYR A 1 199 ? 2.065 12.402 -6.027 1.00 64.44 199 TYR A C 1
ATOM 1517 O O . TYR A 1 199 ? 3.254 12.087 -6.105 1.00 64.44 199 TYR A O 1
ATOM 1525 N N . LYS A 1 200 ? 1.599 13.565 -6.495 1.00 54.91 200 LYS A N 1
ATOM 1526 C CA . LYS A 1 200 ? 2.440 14.669 -6.968 1.00 54.91 200 LYS A CA 1
ATOM 1527 C C . LYS A 1 200 ? 2.721 15.582 -5.780 1.00 54.91 200 LYS A C 1
ATOM 1529 O O . LYS A 1 200 ? 1.961 16.509 -5.516 1.00 54.91 200 LYS A O 1
ATOM 1534 N N . GLY A 1 201 ? 3.759 15.247 -5.024 1.00 46.28 201 GLY A N 1
ATOM 1535 C CA . GLY A 1 201 ? 4.225 16.036 -3.888 1.00 46.28 201 GLY A CA 1
ATOM 1536 C C . GLY A 1 201 ? 5.325 16.999 -4.231 1.00 46.28 201 GLY A C 1
ATOM 1537 O O . GLY A 1 201 ? 6.361 16.503 -4.726 1.00 46.28 201 GLY A O 1
#

Radius of gyration: 28.38 Å; chains: 1; bounding box: 56×70×102 Å

Organism: NCBI:txid2316528

Secondary structure (DSSP, 8-state):
-----------------------PPPP--GGGGTT----TT--SSEEEEEE-HHHH----HHHHHHHHHHHHHHHHS--EEE--SSS-GGG---EEEEEEEETTEEEEEEEETT--EEEEEEEESGGGHHHHHHHHHHHHHHHHHTTTS-HHHHHHHHHHHHHHHHHHHHHHHHHHTTTEEE-HHHHHHHHHHHHHT----

pLDDT: mean 80.56, std 20.92, range [35.34, 98.12]